Protein AF-A0A2T2ZRN8-F1 (afdb_monomer)

Solvent-accessible surface area (backbone atoms only — not comparable to full-atom values): 15402 Å² total; per-residue (Å²): 136,88,84,80,79,81,78,76,81,75,76,80,75,78,83,84,69,72,38,72,50,75,48,77,34,52,55,37,88,43,79,85,29,49,22,62,70,52,46,44,46,41,58,64,72,35,32,62,64,40,46,37,73,46,40,90,43,38,76,43,65,44,78,52,44,76,50,80,33,73,84,48,80,61,49,72,49,69,71,91,60,93,86,71,76,81,42,60,35,32,26,59,42,34,40,32,37,35,37,43,30,32,58,50,71,83,92,48,60,35,34,24,33,38,25,44,34,41,31,35,32,49,53,60,88,72,68,77,94,71,89,82,85,86,79,93,75,96,69,100,64,85,63,73,64,66,49,45,33,38,40,42,33,34,41,50,40,88,70,60,69,60,80,94,67,56,80,48,69,70,54,44,51,26,50,71,72,66,42,70,65,73,45,84,79,54,41,67,22,40,44,38,36,41,34,42,42,33,39,43,36,56,70,52,90,81,84,57,82,51,78,39,34,33,40,40,37,40,36,38,33,67,49,68,48,85,91,62,58,65,74,61,50,67,63,45,51,50,62,50,64,71,40,47,65,59,35,46,26,52,41,57,40,49,51,57,55,52,56,56,57,72,74,73,118

Radius of gyration: 22.73 Å; Cα contacts (8 Å, |Δi|>4): 462; chains: 1; bounding box: 60×40×78 Å

Structure (mmCIF, N/CA/C/O backbone):
data_AF-A0A2T2ZRN8-F1
#
_entry.id   AF-A0A2T2ZRN8-F1
#
loop_
_atom_site.group_PDB
_atom_site.id
_atom_site.type_symbol
_atom_site.label_atom_id
_atom_site.label_alt_id
_atom_site.label_comp_id
_atom_site.label_asym_id
_atom_site.label_entity_id
_atom_site.label_seq_id
_atom_site.pdbx_PDB_ins_code
_atom_site.Cartn_x
_atom_site.Cartn_y
_atom_site.Cartn_z
_atom_site.occupancy
_atom_site.B_iso_or_equiv
_atom_site.auth_seq_id
_atom_site.auth_comp_id
_atom_site.auth_asym_id
_atom_site.auth_atom_id
_atom_site.pdbx_PDB_model_num
ATOM 1 N N . SER A 1 1 ? 30.882 16.111 48.358 1.00 37.69 1 SER A N 1
ATOM 2 C CA . SER A 1 1 ? 30.707 16.087 46.895 1.00 37.69 1 SER A CA 1
ATOM 3 C C . SER A 1 1 ? 29.723 14.989 46.569 1.00 37.69 1 SER A C 1
ATOM 5 O O . SER A 1 1 ? 30.067 13.821 46.677 1.00 37.69 1 SER A O 1
ATOM 7 N N . SER A 1 2 ? 28.470 15.360 46.338 1.00 32.12 2 SER A N 1
ATOM 8 C CA . SER A 1 2 ? 27.345 14.437 46.185 1.00 32.12 2 SER A CA 1
ATOM 9 C C . SER A 1 2 ? 27.243 14.033 44.716 1.00 32.12 2 SER A C 1
ATOM 11 O O . SER A 1 2 ? 26.964 14.877 43.871 1.00 32.12 2 SER A O 1
ATOM 13 N N . SER A 1 3 ? 27.511 12.771 44.396 1.00 32.41 3 SER A N 1
ATOM 14 C CA . SER A 1 3 ? 27.318 12.212 43.057 1.00 32.41 3 SER A CA 1
ATOM 15 C C . SER A 1 3 ? 25.885 11.699 42.933 1.00 32.41 3 SER A C 1
ATOM 17 O O . SER A 1 3 ? 25.547 10.638 43.454 1.00 32.41 3 SER A O 1
ATOM 19 N N . SER A 1 4 ? 25.032 12.471 42.267 1.00 32.19 4 SER A N 1
ATOM 20 C CA . SER A 1 4 ? 23.693 12.059 41.853 1.00 32.19 4 SER A CA 1
ATOM 21 C C . SER A 1 4 ? 23.790 11.258 40.556 1.00 32.19 4 SER A C 1
ATOM 23 O O . SER A 1 4 ? 24.006 11.821 39.485 1.00 32.19 4 SER A O 1
ATOM 25 N N . SER A 1 5 ? 23.639 9.940 40.648 1.00 33.81 5 SER A N 1
ATOM 26 C CA . SER A 1 5 ? 23.394 9.070 39.500 1.00 33.81 5 SER A CA 1
ATOM 27 C C . SER A 1 5 ? 21.938 9.232 39.058 1.00 33.81 5 SER A C 1
ATOM 29 O O . SER A 1 5 ? 21.026 8.752 39.730 1.00 33.81 5 SER A O 1
ATOM 31 N N . SER A 1 6 ? 21.711 9.928 37.946 1.00 33.31 6 SER A N 1
ATOM 32 C CA . SER A 1 6 ? 20.415 9.972 37.271 1.00 33.31 6 SER A CA 1
ATOM 33 C C . SER A 1 6 ? 20.169 8.627 36.588 1.00 33.31 6 SER A C 1
ATOM 35 O O . SER A 1 6 ? 20.710 8.358 35.517 1.00 33.31 6 SER A O 1
ATOM 37 N N . SER A 1 7 ? 19.370 7.764 37.212 1.00 33.34 7 SER A N 1
ATOM 38 C CA . SER A 1 7 ? 18.828 6.571 36.567 1.00 33.34 7 SER A CA 1
ATOM 39 C C . SER A 1 7 ? 17.779 7.002 35.542 1.00 33.34 7 SER A C 1
ATOM 41 O O . SER A 1 7 ? 16.617 7.230 35.888 1.00 33.34 7 SER A O 1
ATOM 43 N N . SER A 1 8 ? 18.179 7.129 34.277 1.00 36.28 8 SER A N 1
ATOM 44 C CA . SER A 1 8 ? 17.226 7.103 33.175 1.00 36.28 8 SER A CA 1
ATOM 45 C C . SER A 1 8 ? 16.589 5.715 33.164 1.00 36.28 8 SER A C 1
ATOM 47 O O . SER A 1 8 ? 17.221 4.704 32.865 1.00 36.28 8 SER A O 1
ATOM 49 N N . SER A 1 9 ? 15.327 5.657 33.577 1.00 37.44 9 SER A N 1
ATOM 50 C CA . SER A 1 9 ? 14.504 4.461 33.438 1.00 37.44 9 SER A CA 1
ATOM 51 C C . SER A 1 9 ? 14.250 4.262 31.947 1.00 37.44 9 SER A C 1
ATOM 53 O O . SER A 1 9 ? 13.323 4.838 31.383 1.00 37.44 9 SER A O 1
ATOM 55 N N . GLY A 1 10 ? 15.135 3.517 31.286 1.00 38.53 10 GLY A N 1
ATOM 56 C CA . GLY A 1 10 ? 14.926 3.052 29.924 1.00 38.53 10 GLY A CA 1
ATOM 57 C C . GLY A 1 10 ? 13.752 2.084 29.922 1.00 38.53 10 GLY A C 1
ATOM 58 O O . GLY A 1 10 ? 13.908 0.918 30.277 1.00 38.53 10 GLY A O 1
ATOM 59 N N . ASN A 1 11 ? 12.567 2.575 29.565 1.00 45.16 11 ASN A N 1
ATOM 60 C CA . ASN A 1 11 ? 11.435 1.720 29.236 1.00 45.16 11 ASN A CA 1
ATOM 61 C C . ASN A 1 11 ? 11.875 0.795 28.093 1.00 45.16 11 ASN A C 1
ATOM 63 O O . ASN A 1 11 ? 12.181 1.264 26.998 1.00 45.16 11 ASN A O 1
ATOM 67 N N . GLY A 1 12 ? 11.949 -0.510 28.355 1.00 42.66 12 GLY A N 1
ATOM 68 C CA . GLY A 1 12 ? 12.265 -1.512 27.343 1.00 42.66 12 GLY A CA 1
ATOM 69 C C . GLY A 1 12 ? 11.147 -1.579 26.308 1.00 42.66 12 GLY A C 1
ATOM 70 O O . GLY A 1 12 ? 10.152 -2.271 26.523 1.00 42.66 12 GLY A O 1
ATOM 71 N N . ALA A 1 13 ? 11.292 -0.847 25.203 1.00 57.66 13 ALA A N 1
ATOM 72 C CA . ALA A 1 13 ? 10.428 -1.002 24.042 1.00 57.66 13 ALA A CA 1
ATOM 73 C C . ALA A 1 13 ? 10.532 -2.454 23.552 1.00 57.66 13 ALA A C 1
ATOM 75 O O . ALA A 1 13 ? 11.632 -2.980 23.362 1.00 57.66 13 ALA A O 1
ATOM 76 N N . LYS A 1 14 ? 9.390 -3.132 23.410 1.00 62.75 14 LYS A N 1
ATOM 77 C CA . LYS A 1 14 ? 9.364 -4.482 22.842 1.00 62.75 14 LYS A CA 1
ATOM 78 C C . LYS A 1 14 ? 9.744 -4.387 21.359 1.00 62.75 14 LYS A C 1
ATOM 80 O O . LYS A 1 14 ? 9.300 -3.448 20.707 1.00 62.75 14 LYS A O 1
ATOM 85 N N . PRO A 1 15 ? 10.549 -5.320 20.829 1.00 70.50 15 PRO A N 1
ATOM 86 C CA . PRO A 1 15 ? 10.900 -5.310 19.417 1.00 70.50 15 PRO A CA 1
ATOM 87 C C . PRO A 1 15 ? 9.663 -5.592 18.556 1.00 70.50 15 PRO A C 1
ATOM 89 O O . PRO A 1 15 ? 8.918 -6.537 18.827 1.00 70.50 15 PRO A O 1
ATOM 92 N N . ASP A 1 16 ? 9.477 -4.796 17.505 1.00 75.56 16 ASP A N 1
ATOM 93 C CA . ASP A 1 16 ? 8.445 -5.028 16.497 1.00 75.56 16 ASP A CA 1
ATOM 94 C C . ASP A 1 16 ? 8.781 -6.256 15.646 1.00 75.56 16 ASP A C 1
ATOM 96 O O . ASP A 1 16 ? 9.942 -6.525 15.327 1.00 75.56 16 ASP A O 1
ATOM 100 N N . THR A 1 17 ? 7.754 -7.011 15.253 1.00 82.12 17 THR A N 1
ATOM 101 C CA . THR A 1 17 ? 7.909 -8.140 14.327 1.00 82.12 17 THR A CA 1
ATOM 102 C C . THR A 1 17 ? 7.474 -7.725 12.932 1.00 82.12 17 THR A C 1
ATOM 104 O O . THR A 1 17 ? 6.297 -7.462 12.699 1.00 82.12 17 THR A O 1
ATOM 107 N N . TRP A 1 18 ? 8.420 -7.734 11.997 1.00 84.94 18 TRP A N 1
ATOM 108 C CA . TRP A 1 18 ? 8.170 -7.439 10.592 1.00 84.94 18 TRP A CA 1
ATOM 109 C C . TRP A 1 18 ? 7.870 -8.717 9.816 1.00 84.94 18 TRP A C 1
ATOM 111 O O . TRP A 1 18 ? 8.612 -9.700 9.894 1.00 84.94 18 TRP A O 1
ATOM 121 N N . ALA A 1 19 ? 6.791 -8.694 9.045 1.00 84.31 19 ALA A N 1
ATOM 122 C CA . ALA A 1 19 ? 6.503 -9.706 8.047 1.00 84.31 19 ALA A CA 1
ATOM 123 C C . ALA A 1 19 ? 6.943 -9.175 6.681 1.00 84.31 19 ALA A C 1
ATOM 125 O O . ALA A 1 19 ? 6.479 -8.127 6.235 1.00 84.31 19 ALA A O 1
ATOM 126 N N . CYS A 1 20 ? 7.843 -9.904 6.028 1.00 86.44 20 CYS A N 1
ATOM 127 C CA . CYS A 1 20 ? 8.413 -9.508 4.747 1.00 86.44 20 CYS A CA 1
ATOM 128 C C . CYS A 1 20 ? 7.996 -10.483 3.649 1.00 86.44 20 CYS A C 1
ATOM 130 O O . CYS A 1 20 ? 7.939 -11.697 3.866 1.00 86.44 20 CYS A O 1
ATOM 132 N N . ARG A 1 21 ? 7.766 -9.958 2.447 1.00 87.69 21 ARG A N 1
ATOM 133 C CA . ARG A 1 21 ? 7.529 -10.748 1.242 1.00 87.69 21 ARG A CA 1
ATOM 134 C C . ARG A 1 21 ? 8.322 -10.182 0.083 1.00 87.69 21 ARG A C 1
ATOM 136 O O . ARG A 1 21 ? 8.403 -8.977 -0.102 1.00 87.69 21 ARG A O 1
ATOM 143 N N . HIS A 1 22 ? 8.847 -11.085 -0.727 1.00 92.31 22 HIS A N 1
ATOM 144 C CA . HIS A 1 22 ? 9.471 -10.769 -1.996 1.00 92.31 22 HIS A CA 1
ATOM 145 C C . HIS A 1 22 ? 8.802 -11.593 -3.101 1.00 92.31 22 HIS A C 1
ATOM 147 O O . HIS A 1 22 ? 8.431 -12.751 -2.881 1.00 92.31 22 HIS A O 1
ATOM 153 N N . SER A 1 23 ? 8.608 -10.993 -4.270 1.00 93.62 23 SER A N 1
ATOM 154 C CA . SER A 1 23 ? 8.040 -11.652 -5.446 1.00 93.62 23 SER A CA 1
ATOM 155 C C . SER A 1 23 ? 8.633 -11.079 -6.727 1.00 93.62 23 SER A C 1
ATOM 157 O O . SER A 1 23 ? 9.026 -9.916 -6.751 1.00 93.62 23 SER A O 1
ATOM 159 N N . VAL A 1 24 ? 8.679 -11.897 -7.777 1.00 94.56 24 VAL A N 1
ATOM 160 C CA . VAL A 1 24 ? 9.237 -11.523 -9.079 1.00 94.56 24 VAL A CA 1
ATOM 161 C C . VAL A 1 24 ? 8.221 -11.835 -10.170 1.00 94.56 24 VAL A C 1
ATOM 163 O O . VAL A 1 24 ? 7.616 -12.910 -10.172 1.00 94.56 24 VAL A O 1
ATOM 166 N N . HIS A 1 25 ? 8.048 -10.897 -11.094 1.00 94.50 25 HIS A N 1
ATOM 167 C CA . HIS A 1 25 ? 7.010 -10.907 -12.122 1.00 94.50 25 HIS A CA 1
ATOM 168 C C . HIS A 1 25 ? 7.612 -10.581 -13.486 1.00 94.50 25 HIS A C 1
ATOM 170 O O . HIS A 1 25 ? 8.514 -9.760 -13.568 1.00 94.50 25 HIS A O 1
ATOM 176 N N . ALA A 1 26 ? 7.109 -11.181 -14.563 1.00 94.62 26 ALA A N 1
ATOM 177 C CA . ALA A 1 26 ? 7.466 -10.725 -15.906 1.00 94.62 26 ALA A CA 1
ATOM 178 C C . ALA A 1 26 ? 6.805 -9.363 -16.177 1.00 94.62 26 ALA A C 1
ATOM 180 O O . ALA A 1 26 ? 5.621 -9.200 -15.900 1.00 94.62 26 ALA A O 1
ATOM 181 N N . ASP A 1 27 ? 7.522 -8.401 -16.755 1.00 94.69 27 ASP A N 1
ATOM 182 C CA . ASP A 1 27 ? 6.954 -7.106 -17.162 1.00 94.69 27 ASP A CA 1
ATOM 183 C C . ASP A 1 27 ? 6.037 -7.291 -18.385 1.00 94.69 27 ASP A C 1
ATOM 185 O O . ASP A 1 27 ? 6.440 -7.096 -19.536 1.00 94.69 27 ASP A O 1
ATOM 189 N N . ALA A 1 28 ? 4.807 -7.754 -18.149 1.00 94.81 28 ALA A N 1
ATOM 190 C CA . ALA A 1 28 ? 3.863 -8.091 -19.206 1.00 94.81 28 ALA A CA 1
ATOM 191 C C . ALA A 1 28 ? 2.403 -7.918 -18.764 1.00 94.81 28 ALA A C 1
ATOM 193 O O . ALA A 1 28 ? 2.020 -8.378 -17.685 1.00 94.81 28 ALA A O 1
ATOM 194 N N . PRO A 1 29 ? 1.529 -7.355 -19.619 1.00 95.69 29 PRO A N 1
ATOM 195 C CA . PRO A 1 29 ? 0.144 -7.153 -19.252 1.00 95.69 29 PRO A CA 1
ATOM 196 C C . PRO A 1 29 ? -0.722 -8.413 -19.495 1.00 95.69 29 PRO A C 1
ATOM 198 O O . PRO A 1 29 ? -1.561 -8.447 -20.399 1.00 95.69 29 PRO A O 1
ATOM 201 N N . ARG A 1 30 ? -0.512 -9.487 -18.719 1.00 94.50 30 ARG A N 1
ATOM 202 C CA . ARG A 1 30 ? -1.257 -10.761 -18.849 1.00 94.50 30 ARG A CA 1
ATOM 203 C C . ARG A 1 30 ? -1.616 -11.377 -17.496 1.00 94.50 30 ARG A C 1
ATOM 205 O O . ARG A 1 30 ? -0.979 -11.097 -16.492 1.00 94.50 30 ARG A O 1
ATOM 212 N N . ARG A 1 31 ? -2.602 -12.282 -17.471 1.00 95.62 31 ARG A N 1
ATOM 213 C CA . ARG A 1 31 ? -3.043 -12.978 -16.247 1.00 95.62 31 ARG A CA 1
ATOM 214 C C . ARG A 1 31 ? -1.870 -13.644 -15.512 1.00 95.62 31 ARG A C 1
ATOM 216 O O . ARG A 1 31 ? -1.026 -14.293 -16.133 1.00 95.62 31 ARG A O 1
ATOM 223 N N . GLY A 1 32 ? -1.862 -13.496 -14.187 1.00 94.62 32 GLY A N 1
ATOM 224 C CA . GLY A 1 32 ? -0.804 -14.001 -13.308 1.00 94.62 32 GLY A CA 1
ATOM 225 C C . GLY A 1 32 ? 0.426 -13.096 -13.226 1.00 94.62 32 GLY A C 1
ATOM 226 O O . GLY A 1 32 ? 1.394 -13.477 -12.580 1.00 94.62 32 GLY A O 1
ATOM 227 N N . THR A 1 33 ? 0.404 -11.929 -13.874 1.00 95.69 33 THR A N 1
ATOM 228 C CA . THR A 1 33 ? 1.451 -10.911 -13.780 1.00 95.69 33 THR A CA 1
ATOM 229 C C . THR A 1 33 ? 0.907 -9.523 -14.171 1.00 95.69 33 THR A C 1
ATOM 231 O O . THR A 1 33 ? -0.291 -9.363 -14.437 1.00 95.69 33 THR A O 1
ATOM 234 N N . ALA A 1 34 ? 1.749 -8.498 -14.136 1.00 96.94 34 ALA A N 1
ATOM 235 C CA . ALA A 1 34 ? 1.391 -7.133 -14.487 1.00 96.94 34 ALA A CA 1
ATOM 236 C C . ALA A 1 34 ? 2.599 -6.420 -15.098 1.00 96.94 34 ALA A C 1
ATOM 238 O O . ALA A 1 34 ? 3.746 -6.690 -14.749 1.00 96.94 34 ALA A O 1
ATOM 239 N N . SER A 1 35 ? 2.321 -5.522 -16.033 1.00 96.88 35 SER A N 1
ATOM 240 C CA . SER A 1 35 ? 3.315 -4.635 -16.624 1.00 96.88 35 SER A CA 1
ATOM 241 C C . SER A 1 35 ? 3.775 -3.567 -15.635 1.00 96.88 35 SER A C 1
ATOM 243 O O . SER A 1 35 ? 3.071 -3.235 -14.681 1.00 96.88 35 SER A O 1
ATOM 245 N N . TRP A 1 36 ? 4.928 -2.966 -15.907 1.00 96.00 36 TRP A N 1
ATOM 246 C CA . TRP A 1 36 ? 5.467 -1.862 -15.118 1.00 96.00 36 TRP A CA 1
ATOM 247 C C . TRP A 1 36 ? 4.487 -0.700 -14.983 1.00 96.00 36 TRP A C 1
ATOM 249 O O . TRP A 1 36 ? 4.279 -0.209 -13.883 1.00 96.00 36 TRP A O 1
ATOM 259 N N . ALA A 1 37 ? 3.822 -0.323 -16.078 1.00 96.62 37 ALA A N 1
ATOM 260 C CA . ALA A 1 37 ? 2.830 0.749 -16.067 1.00 96.62 37 ALA A CA 1
ATOM 261 C C . ALA A 1 37 ? 1.644 0.442 -15.136 1.00 96.62 37 ALA A C 1
ATOM 263 O O . ALA A 1 37 ? 1.080 1.351 -14.539 1.00 96.62 37 ALA A O 1
ATOM 264 N N . GLU A 1 38 ? 1.270 -0.831 -14.978 1.00 97.88 38 GLU A N 1
ATOM 265 C CA . GLU A 1 38 ? 0.213 -1.235 -14.044 1.00 97.88 38 GLU A CA 1
ATOM 266 C C . GLU A 1 38 ? 0.700 -1.226 -12.593 1.00 97.88 38 GLU A C 1
ATOM 268 O O . GLU A 1 38 ? -0.069 -0.872 -11.706 1.00 97.88 38 GLU A O 1
ATOM 273 N N . PHE A 1 39 ? 1.965 -1.573 -12.342 1.00 97.38 39 PHE A N 1
ATOM 274 C CA . PHE A 1 39 ? 2.574 -1.399 -11.022 1.00 97.38 39 PHE A CA 1
ATOM 275 C C . PHE A 1 39 ? 2.676 0.081 -10.644 1.00 97.38 39 PHE A C 1
ATOM 277 O O . PHE A 1 39 ? 2.298 0.455 -9.539 1.00 97.38 39 PHE A O 1
ATOM 284 N N . GLU A 1 40 ? 3.132 0.938 -11.556 1.00 96.56 40 GLU A N 1
ATOM 285 C CA . GLU A 1 40 ? 3.145 2.383 -11.336 1.00 96.56 40 GLU A CA 1
ATOM 286 C C . GLU A 1 40 ? 1.733 2.907 -11.073 1.00 96.56 40 GLU A C 1
ATOM 288 O O . GLU A 1 40 ? 1.487 3.539 -10.053 1.00 96.56 40 GLU A O 1
ATOM 293 N N . HIS A 1 41 ? 0.772 2.588 -11.933 1.00 97.00 41 HIS A N 1
ATOM 294 C CA . HIS A 1 41 ? -0.567 3.130 -11.773 1.00 97.00 41 HIS A CA 1
ATOM 295 C C . HIS A 1 41 ? -1.236 2.664 -10.474 1.00 97.00 41 HIS A C 1
ATOM 297 O O . HIS A 1 41 ? -1.691 3.488 -9.689 1.00 97.00 41 HIS A O 1
ATOM 303 N N . TRP A 1 42 ? -1.264 1.357 -10.211 1.00 97.00 42 TRP A N 1
ATOM 304 C CA . TRP A 1 42 ? -2.069 0.810 -9.118 1.00 97.00 42 TRP A CA 1
ATOM 305 C C . TRP A 1 42 ? -1.329 0.706 -7.785 1.00 97.00 42 TRP A C 1
ATOM 307 O O . TRP A 1 42 ? -1.952 0.824 -6.736 1.00 97.00 42 TRP A O 1
ATOM 317 N N . VAL A 1 43 ? -0.011 0.489 -7.798 1.00 95.81 43 VAL A N 1
ATOM 318 C CA . VAL A 1 43 ? 0.775 0.371 -6.557 1.00 95.81 43 VAL A CA 1
ATOM 319 C C . VAL A 1 43 ? 1.405 1.706 -6.175 1.00 95.81 43 VAL A C 1
ATOM 321 O O . VAL A 1 43 ? 1.405 2.033 -4.994 1.00 95.81 43 VAL A O 1
ATOM 324 N N . ARG A 1 44 ? 1.919 2.497 -7.129 1.00 95.50 44 ARG A N 1
ATOM 325 C CA . ARG A 1 44 ? 2.537 3.803 -6.826 1.00 95.50 44 ARG A CA 1
ATOM 326 C C . ARG A 1 44 ? 1.506 4.927 -6.748 1.00 95.50 44 ARG A C 1
ATOM 328 O O . ARG A 1 44 ? 1.518 5.676 -5.776 1.00 95.50 44 ARG A O 1
ATOM 335 N N . ASP A 1 45 ? 0.663 5.076 -7.767 1.00 93.69 45 ASP A N 1
ATOM 336 C CA . ASP A 1 45 ? -0.143 6.290 -7.947 1.00 93.69 45 ASP A CA 1
ATOM 337 C C . ASP A 1 45 ? -1.514 6.205 -7.257 1.00 93.69 45 ASP A C 1
ATOM 339 O O . ASP A 1 45 ? -1.909 7.157 -6.588 1.00 93.69 45 ASP A O 1
ATOM 343 N N . GLU A 1 46 ? -2.191 5.059 -7.361 1.00 94.69 46 GLU A N 1
ATOM 344 C CA . GLU A 1 46 ? -3.541 4.790 -6.833 1.00 94.69 46 GLU A CA 1
ATOM 345 C C . GLU A 1 46 ? -3.523 3.765 -5.682 1.00 94.69 46 GLU A C 1
ATOM 347 O O . GLU A 1 46 ? -4.442 2.957 -5.538 1.00 94.69 46 GLU A O 1
ATOM 352 N N . HIS A 1 47 ? -2.457 3.763 -4.874 1.00 93.88 47 HIS A N 1
ATOM 353 C CA . HIS A 1 47 ? -2.172 2.730 -3.867 1.00 93.88 47 HIS A CA 1
ATOM 354 C C . HIS A 1 47 ? -3.369 2.414 -2.949 1.00 93.88 47 HIS A C 1
ATOM 356 O O . HIS A 1 47 ? -3.882 1.298 -2.951 1.00 93.88 47 HIS A O 1
ATOM 362 N N . ALA A 1 48 ? -3.869 3.415 -2.215 1.00 92.25 48 ALA A N 1
ATOM 363 C CA . ALA A 1 48 ? -4.948 3.235 -1.241 1.00 92.25 48 ALA A CA 1
ATOM 364 C C . ALA A 1 48 ? -6.280 2.824 -1.896 1.00 92.25 48 ALA A C 1
ATOM 366 O O . ALA A 1 48 ? -6.997 1.966 -1.380 1.00 92.25 48 ALA A O 1
ATOM 367 N N . ALA A 1 49 ? -6.595 3.406 -3.058 1.00 94.81 49 ALA A N 1
ATOM 368 C CA . ALA A 1 49 ? -7.802 3.080 -3.812 1.00 94.81 49 ALA A CA 1
ATOM 369 C C . ALA A 1 49 ? -7.760 1.646 -4.361 1.00 94.81 49 ALA A C 1
ATOM 371 O O . ALA A 1 49 ? -8.752 0.917 -4.293 1.00 94.81 49 ALA A O 1
ATOM 372 N N . SER A 1 50 ? -6.598 1.219 -4.858 1.00 92.75 50 SER A N 1
ATOM 373 C CA . SER A 1 50 ? -6.384 -0.145 -5.342 1.00 92.75 50 SER A CA 1
ATOM 374 C C . SER A 1 50 ? -6.487 -1.148 -4.198 1.00 92.75 50 SER A C 1
ATOM 376 O O . SER A 1 50 ? -7.190 -2.149 -4.334 1.00 92.75 50 SER A O 1
ATOM 378 N N . GLU A 1 51 ? -5.862 -0.868 -3.050 1.00 91.31 51 GLU A N 1
ATOM 379 C CA . GLU A 1 51 ? -5.953 -1.731 -1.870 1.00 91.31 51 GLU A CA 1
ATOM 380 C C . GLU A 1 51 ? -7.393 -1.909 -1.380 1.00 91.31 51 GLU A C 1
ATOM 382 O O . GLU A 1 51 ? -7.778 -3.039 -1.073 1.00 91.31 51 GLU A O 1
ATOM 387 N N . GLU A 1 52 ? -8.209 -0.848 -1.364 1.00 92.94 52 GLU A N 1
ATOM 388 C CA . GLU A 1 52 ? -9.647 -0.978 -1.092 1.00 92.94 52 GLU A CA 1
ATOM 389 C C . GLU A 1 52 ? -10.336 -1.910 -2.095 1.00 92.94 52 GLU A C 1
ATOM 391 O O . GLU A 1 52 ? -11.157 -2.742 -1.706 1.00 92.94 52 GLU A O 1
ATOM 396 N N . ALA A 1 53 ? -9.992 -1.799 -3.378 1.00 93.19 53 ALA A N 1
ATOM 397 C CA . ALA A 1 53 ? -10.641 -2.563 -4.434 1.00 93.19 53 ALA A CA 1
ATOM 398 C C . ALA A 1 53 ? -10.303 -4.064 -4.399 1.00 93.19 53 ALA A C 1
ATOM 400 O O . ALA A 1 53 ? -11.191 -4.891 -4.635 1.00 93.19 53 ALA A O 1
ATOM 401 N N . PHE A 1 54 ? -9.045 -4.438 -4.129 1.00 90.12 54 PHE A N 1
ATOM 402 C CA . PHE A 1 54 ? -8.610 -5.839 -4.220 1.00 90.12 54 PHE A CA 1
ATOM 403 C C . PHE A 1 54 ? -8.473 -6.564 -2.877 1.00 90.12 54 PHE A C 1
ATOM 405 O O . PHE A 1 54 ? -8.419 -7.799 -2.885 1.00 90.12 54 PHE A O 1
ATOM 412 N N . THR A 1 55 ? -8.417 -5.861 -1.739 1.00 86.62 55 THR A N 1
ATOM 413 C CA . THR A 1 55 ? -8.146 -6.480 -0.429 1.00 86.62 55 THR A CA 1
ATOM 414 C C . THR A 1 55 ? -9.437 -6.782 0.331 1.00 86.62 55 THR A C 1
ATOM 416 O O . THR A 1 55 ? -10.115 -5.869 0.812 1.00 86.62 55 THR A O 1
ATOM 419 N N . PRO A 1 56 ? -9.793 -8.066 0.540 1.00 86.50 56 PRO A N 1
ATOM 420 C CA . PRO A 1 56 ? -10.979 -8.413 1.305 1.00 86.50 56 PRO A CA 1
ATOM 421 C C . PRO A 1 56 ? -10.918 -7.858 2.729 1.00 86.50 56 PRO A C 1
ATOM 423 O O . PRO A 1 56 ? -10.027 -8.191 3.510 1.00 86.50 56 PRO A O 1
ATOM 426 N N . GLY A 1 57 ? -11.923 -7.066 3.093 1.00 85.50 57 GLY A N 1
ATOM 427 C CA . GLY A 1 57 ? -12.049 -6.497 4.432 1.00 85.50 57 GLY A CA 1
ATOM 428 C C . GLY A 1 57 ? -11.570 -5.056 4.544 1.00 85.50 57 GLY A C 1
ATOM 429 O O . GLY A 1 57 ? -11.911 -4.431 5.546 1.00 85.50 57 GLY A O 1
ATOM 430 N N . VAL A 1 58 ? -10.893 -4.499 3.538 1.00 89.81 58 VAL A N 1
ATOM 431 C CA . VAL A 1 58 ? -10.806 -3.041 3.387 1.00 89.81 58 VAL A CA 1
ATOM 432 C C . VAL A 1 58 ? -12.163 -2.561 2.878 1.00 89.81 58 VAL A C 1
ATOM 434 O O . VAL A 1 58 ? -12.718 -3.118 1.936 1.00 89.81 58 VAL A O 1
ATOM 437 N N . VAL A 1 59 ? -12.767 -1.610 3.584 1.00 92.25 59 VAL A N 1
ATOM 438 C CA . VAL A 1 59 ? -14.145 -1.146 3.330 1.00 92.25 59 VAL A CA 1
ATOM 439 C C . VAL A 1 59 ? -14.231 0.367 3.151 1.00 92.25 59 VAL A C 1
ATOM 441 O O . VAL A 1 59 ? -15.320 0.937 3.212 1.00 92.25 59 VAL A O 1
ATOM 444 N N . GLY A 1 60 ? -13.083 1.018 3.015 1.00 93.12 60 GLY A N 1
ATOM 445 C CA . GLY A 1 60 ? -12.992 2.442 2.757 1.00 93.12 60 GLY A CA 1
ATOM 446 C C . GLY A 1 60 ? -11.563 2.938 2.902 1.00 93.12 60 GLY A C 1
ATOM 447 O O . GLY A 1 60 ? -10.870 2.550 3.844 1.00 93.12 60 GLY A O 1
ATOM 448 N N . HIS A 1 61 ? -11.168 3.840 2.019 1.00 94.69 61 HIS A N 1
ATOM 449 C CA . HIS A 1 61 ? -9.992 4.679 2.165 1.00 94.69 61 HIS A CA 1
ATOM 450 C C . HIS A 1 61 ? -10.380 6.161 2.168 1.00 94.69 61 HIS A C 1
ATOM 452 O O . HIS A 1 61 ? -11.459 6.556 1.709 1.00 94.69 61 HIS A O 1
ATOM 458 N N . ARG A 1 62 ? -9.496 7.006 2.696 1.00 93.62 62 ARG A N 1
ATOM 459 C CA . ARG A 1 62 ? -9.608 8.458 2.549 1.00 93.62 62 ARG A CA 1
ATOM 460 C C . ARG A 1 62 ? -8.239 9.107 2.507 1.00 93.62 62 ARG A C 1
ATOM 462 O O . ARG A 1 62 ? -7.447 8.924 3.423 1.00 93.62 62 ARG A O 1
ATOM 469 N N . VAL A 1 63 ? -8.000 9.923 1.486 1.00 93.12 63 VAL A N 1
ATOM 470 C CA . VAL A 1 63 ? -6.887 10.875 1.477 1.00 93.12 63 VAL A CA 1
ATOM 471 C C . VAL A 1 63 ? -7.375 12.155 2.148 1.00 93.12 63 VAL A C 1
ATOM 473 O O . VAL A 1 63 ? -8.304 12.802 1.668 1.00 93.12 63 VAL A O 1
ATOM 476 N N . LEU A 1 64 ? -6.799 12.485 3.299 1.00 91.00 64 LEU A N 1
ATOM 477 C CA . LEU A 1 64 ? -7.182 13.651 4.097 1.00 91.00 64 LEU A CA 1
ATOM 478 C C . LEU A 1 64 ? -6.389 14.897 3.714 1.00 91.00 64 LEU A C 1
ATOM 480 O O . LEU A 1 64 ? -6.925 16.005 3.737 1.00 91.00 64 LEU A O 1
ATOM 484 N N . VAL A 1 65 ? -5.109 14.710 3.395 1.00 89.81 65 VAL A N 1
ATOM 485 C CA . VAL A 1 65 ? -4.199 15.770 2.965 1.00 89.81 65 VAL A CA 1
ATOM 486 C C . VAL A 1 65 ? -3.262 15.209 1.916 1.00 89.81 65 VAL A C 1
ATOM 488 O O . VAL A 1 65 ? -2.762 14.095 2.060 1.00 89.81 65 VAL A O 1
ATOM 491 N N . GLU A 1 66 ? -2.983 16.015 0.905 1.00 90.38 66 GLU A N 1
ATOM 492 C CA . GLU A 1 66 ? -1.944 15.754 -0.074 1.00 90.38 66 GLU A CA 1
ATOM 493 C C . GLU A 1 66 ? -0.972 16.931 -0.098 1.00 90.38 66 GLU A C 1
ATOM 495 O O . GLU A 1 66 ? -1.357 18.084 -0.300 1.00 90.38 66 GLU A O 1
ATOM 500 N N . TRP A 1 67 ? 0.303 16.628 0.127 1.00 87.62 67 TRP A N 1
ATOM 501 C CA . TRP A 1 67 ? 1.408 17.539 -0.119 1.00 87.62 67 TRP A CA 1
ATOM 502 C C . TRP A 1 67 ? 2.133 17.052 -1.367 1.00 87.62 67 TRP A C 1
ATOM 504 O O . TRP A 1 67 ? 3.050 16.227 -1.291 1.00 87.62 67 TRP A O 1
ATOM 514 N N . ASP A 1 68 ? 1.726 17.570 -2.523 1.00 75.25 68 ASP A N 1
ATOM 515 C CA . ASP A 1 68 ? 2.474 17.339 -3.750 1.00 75.25 68 ASP A CA 1
ATOM 516 C C . ASP A 1 68 ? 3.718 18.237 -3.756 1.00 75.25 68 ASP A C 1
ATOM 518 O O . ASP A 1 68 ? 3.636 19.469 -3.721 1.00 75.25 68 ASP A O 1
ATOM 522 N N . ARG A 1 69 ? 4.898 17.615 -3.727 1.00 68.38 69 ARG A N 1
ATOM 523 C CA . ARG A 1 69 ? 6.187 18.308 -3.663 1.00 68.38 69 ARG A CA 1
ATOM 524 C C . ARG A 1 69 ? 6.987 18.073 -4.939 1.00 68.38 69 ARG A C 1
ATOM 526 O O . ARG A 1 69 ? 8.188 17.818 -4.867 1.00 68.38 69 ARG A O 1
ATOM 533 N N . GLN A 1 70 ? 6.350 18.241 -6.103 1.00 61.06 70 GLN A N 1
ATOM 534 C CA . GLN A 1 70 ? 7.027 18.200 -7.415 1.00 61.06 70 GLN A CA 1
ATOM 535 C C . GLN A 1 70 ? 8.229 19.153 -7.507 1.00 61.06 70 GLN A C 1
ATOM 537 O O . GLN A 1 70 ? 9.173 18.894 -8.247 1.00 61.06 70 GLN A O 1
ATOM 542 N N . GLU A 1 71 ? 8.224 20.235 -6.722 1.00 58.12 71 GLU A N 1
ATOM 543 C CA . GLU A 1 71 ? 9.321 21.206 -6.638 1.00 58.12 71 GLU A CA 1
ATOM 544 C C . GLU A 1 71 ? 10.586 20.659 -5.949 1.00 58.12 71 GLU A C 1
ATOM 546 O O . GLU A 1 71 ? 11.668 21.236 -6.089 1.00 58.12 71 GLU A O 1
ATOM 551 N N . VAL A 1 72 ? 10.497 19.547 -5.207 1.00 63.44 72 VAL A N 1
ATOM 552 C CA . VAL A 1 72 ? 11.678 18.875 -4.649 1.00 63.44 72 VAL A CA 1
ATOM 553 C C . VAL A 1 72 ? 12.374 18.124 -5.783 1.00 63.44 72 VAL A C 1
ATOM 555 O O . VAL A 1 72 ? 12.021 16.994 -6.115 1.00 63.44 72 VAL A O 1
ATOM 558 N N . ALA A 1 73 ? 13.385 18.770 -6.373 1.00 63.59 73 ALA A N 1
ATOM 559 C CA . ALA A 1 73 ? 14.091 18.276 -7.557 1.00 63.59 73 ALA A CA 1
ATOM 560 C C . ALA A 1 73 ? 14.620 16.840 -7.393 1.00 63.59 73 ALA A C 1
ATOM 562 O O . ALA A 1 73 ? 14.495 16.022 -8.302 1.00 63.59 73 ALA A O 1
ATOM 563 N N . SER A 1 74 ? 15.214 16.532 -6.236 1.00 71.81 74 SER A N 1
ATOM 564 C CA . SER A 1 74 ? 15.533 15.167 -5.811 1.00 71.81 74 SER A CA 1
ATOM 565 C C . SER A 1 74 ? 16.049 15.138 -4.370 1.00 71.81 74 SER A C 1
ATOM 567 O O . SER A 1 74 ? 16.604 16.128 -3.895 1.00 71.81 74 SER A O 1
ATOM 569 N N . VAL A 1 75 ? 15.924 13.991 -3.703 1.00 73.75 75 VAL A N 1
ATOM 570 C CA . VAL A 1 75 ? 16.580 13.681 -2.426 1.00 73.75 75 VAL A CA 1
ATOM 571 C C . VAL A 1 75 ? 17.607 12.582 -2.678 1.00 73.75 75 VAL A C 1
ATOM 573 O O . VAL A 1 75 ? 17.277 11.555 -3.266 1.00 73.75 75 VAL A O 1
ATOM 576 N N . VAL A 1 76 ? 18.853 12.791 -2.259 1.00 73.62 76 VAL A N 1
ATOM 577 C CA . VAL A 1 76 ? 19.892 11.753 -2.297 1.00 73.62 76 VAL A CA 1
ATOM 578 C C . VAL A 1 76 ? 19.927 11.085 -0.931 1.00 73.62 76 VAL A C 1
ATOM 580 O O . VAL A 1 76 ? 20.041 11.772 0.083 1.00 73.62 76 VAL A O 1
ATOM 583 N N . VAL A 1 77 ? 19.789 9.762 -0.906 1.00 67.69 77 VAL A N 1
ATOM 584 C CA . VAL A 1 77 ? 19.931 8.975 0.320 1.00 67.69 77 VAL A CA 1
ATOM 585 C C . VAL A 1 77 ? 21.221 8.179 0.211 1.00 67.69 77 VAL A C 1
ATOM 587 O O . VAL A 1 77 ? 21.297 7.207 -0.540 1.00 67.69 77 VAL A O 1
ATOM 590 N N . ASP A 1 78 ? 22.238 8.602 0.957 1.00 62.38 78 ASP A N 1
ATOM 591 C CA . ASP A 1 78 ? 23.484 7.853 1.076 1.00 62.38 78 ASP A CA 1
ATOM 592 C C . ASP A 1 78 ? 23.248 6.609 1.942 1.00 62.38 78 ASP A C 1
ATOM 594 O O . ASP A 1 78 ? 22.748 6.692 3.067 1.00 62.38 78 ASP A O 1
ATOM 598 N N . GLY A 1 79 ? 23.591 5.432 1.418 1.00 55.81 79 GLY A N 1
ATOM 599 C CA . GLY A 1 79 ? 23.556 4.199 2.197 1.00 55.81 79 GLY A CA 1
ATOM 600 C C . GLY A 1 79 ? 24.647 4.233 3.266 1.00 55.81 79 GLY A C 1
ATOM 601 O O . GLY A 1 79 ? 25.829 4.264 2.943 1.00 55.81 79 GLY A O 1
ATOM 602 N N . SER A 1 80 ? 24.285 4.183 4.548 1.00 47.12 80 SER A N 1
ATOM 603 C CA . SER A 1 80 ? 25.250 4.152 5.663 1.00 47.12 80 SER A CA 1
ATOM 604 C C . SER A 1 80 ? 25.967 2.799 5.846 1.00 47.12 80 SER A C 1
ATOM 606 O O . SER A 1 80 ? 26.663 2.593 6.840 1.00 47.12 80 SER A O 1
ATOM 608 N N . GLY A 1 81 ? 25.830 1.869 4.896 1.00 43.06 81 GLY A N 1
ATOM 609 C CA . GLY A 1 81 ? 26.523 0.582 4.882 1.00 43.06 81 GLY A CA 1
ATOM 610 C C . GLY A 1 81 ? 27.723 0.629 3.944 1.00 43.06 81 GLY A C 1
ATOM 611 O O . GLY A 1 81 ? 27.553 0.694 2.730 1.00 43.06 81 GLY A O 1
ATOM 612 N N . GLY A 1 82 ? 28.933 0.606 4.508 1.00 39.16 82 GLY A N 1
ATOM 613 C CA . GLY A 1 82 ? 30.180 0.682 3.751 1.00 39.16 82 GLY A CA 1
ATOM 614 C C . GLY A 1 82 ? 30.239 -0.325 2.599 1.00 39.16 82 GLY A C 1
ATOM 615 O O . GLY A 1 82 ? 30.220 -1.532 2.828 1.00 39.16 82 GLY A O 1
ATOM 616 N N . GLY A 1 83 ? 30.342 0.188 1.371 1.00 41.09 83 GLY A N 1
ATOM 617 C CA . GLY A 1 83 ? 30.758 -0.597 0.208 1.00 41.09 83 GLY A CA 1
ATOM 618 C C . GLY A 1 83 ? 30.039 -0.320 -1.113 1.00 41.09 83 GLY A C 1
ATOM 619 O O . GLY A 1 83 ? 30.584 -0.697 -2.144 1.00 41.09 83 GLY A O 1
ATOM 620 N N . ALA A 1 84 ? 28.873 0.332 -1.135 1.00 40.03 84 ALA A N 1
ATOM 621 C CA . ALA A 1 84 ? 28.151 0.593 -2.387 1.00 40.03 84 ALA A CA 1
ATOM 622 C C . ALA A 1 84 ? 28.283 2.056 -2.844 1.00 40.03 84 ALA A C 1
ATOM 624 O O . ALA A 1 84 ? 28.243 2.976 -2.031 1.00 40.03 84 ALA A O 1
ATOM 625 N N . ALA A 1 85 ? 28.474 2.229 -4.154 1.00 46.44 85 ALA A N 1
ATOM 626 C CA . ALA A 1 85 ? 28.598 3.490 -4.879 1.00 46.44 85 ALA A CA 1
ATOM 627 C C . ALA A 1 85 ? 27.447 4.481 -4.594 1.00 46.44 85 ALA A C 1
ATOM 629 O O . ALA A 1 85 ? 26.400 4.076 -4.105 1.00 46.44 85 ALA A O 1
ATOM 630 N N . ALA A 1 86 ? 27.697 5.765 -4.899 1.00 55.59 86 ALA A N 1
ATOM 631 C CA . ALA A 1 86 ? 26.826 6.947 -4.785 1.00 55.59 86 ALA A CA 1
ATOM 632 C C . ALA A 1 86 ? 25.353 6.687 -4.399 1.00 55.59 86 ALA A C 1
ATOM 634 O O . ALA A 1 86 ? 24.645 5.946 -5.080 1.00 55.59 86 ALA A O 1
ATOM 635 N N . GLY A 1 87 ? 24.882 7.357 -3.338 1.00 65.62 87 GLY A N 1
ATOM 636 C CA . GLY A 1 87 ? 23.523 7.216 -2.817 1.00 65.62 87 GLY A CA 1
ATOM 637 C C . GLY A 1 87 ? 22.435 7.257 -3.895 1.00 65.62 87 GLY A C 1
ATOM 638 O O . GLY A 1 87 ? 22.504 8.031 -4.854 1.00 65.62 87 GLY A O 1
ATOM 639 N N . THR A 1 88 ? 21.400 6.426 -3.738 1.00 75.56 88 THR A N 1
ATOM 640 C CA . THR A 1 88 ? 20.260 6.422 -4.660 1.00 75.56 88 THR A CA 1
ATOM 641 C C . THR A 1 88 ? 19.558 7.773 -4.594 1.00 75.56 88 THR A C 1
ATOM 643 O O . THR A 1 88 ? 19.166 8.249 -3.523 1.00 75.56 88 THR A O 1
ATOM 646 N N . ARG A 1 89 ? 19.379 8.392 -5.759 1.00 83.06 89 ARG A N 1
ATOM 647 C CA . ARG A 1 89 ? 18.631 9.637 -5.898 1.00 83.06 89 ARG A CA 1
ATOM 648 C C . ARG A 1 89 ? 17.155 9.320 -6.118 1.00 83.06 89 ARG A C 1
ATOM 650 O O . ARG A 1 89 ? 16.815 8.561 -7.017 1.00 83.06 89 ARG A O 1
ATOM 657 N N . TRP A 1 90 ? 16.284 9.942 -5.336 1.00 86.19 90 TRP A N 1
ATOM 658 C CA . TRP A 1 90 ? 14.831 9.801 -5.409 1.00 86.19 90 TRP A CA 1
ATOM 659 C C . TRP A 1 90 ? 14.190 11.116 -5.849 1.00 86.19 90 TRP A C 1
ATOM 661 O O . TRP A 1 90 ? 14.636 12.189 -5.444 1.00 86.19 90 TRP A O 1
ATOM 671 N N . ARG A 1 91 ? 13.142 11.051 -6.670 1.00 87.31 91 ARG A N 1
ATOM 672 C CA . ARG A 1 91 ? 12.376 12.210 -7.161 1.00 87.31 91 ARG A CA 1
ATOM 673 C C . ARG A 1 91 ? 10.872 11.962 -7.079 1.00 87.31 91 ARG A C 1
ATOM 675 O O . ARG A 1 91 ? 10.444 10.836 -6.827 1.00 87.31 91 ARG A O 1
ATOM 682 N N . GLY A 1 92 ? 10.090 13.008 -7.353 1.00 86.38 92 GLY A N 1
ATOM 683 C CA . GLY A 1 92 ? 8.627 12.921 -7.391 1.00 86.38 92 GLY A CA 1
ATOM 684 C C . GLY A 1 92 ? 8.049 12.578 -6.022 1.00 86.38 92 GLY A C 1
ATOM 685 O O . GLY A 1 92 ? 7.254 11.653 -5.910 1.00 86.38 92 GLY A O 1
ATOM 686 N N . LEU A 1 93 ? 8.530 13.266 -4.982 1.00 89.06 93 LEU A N 1
ATOM 687 C CA . LEU A 1 93 ? 8.111 13.024 -3.608 1.00 89.06 93 LEU A CA 1
ATOM 688 C C . LEU A 1 93 ? 6.652 13.461 -3.430 1.00 89.06 93 LEU A C 1
ATOM 690 O O . LEU A 1 93 ? 6.362 14.658 -3.423 1.00 89.06 93 LEU A O 1
ATOM 694 N N . ARG A 1 94 ? 5.757 12.491 -3.246 1.00 91.12 94 ARG A N 1
ATOM 695 C CA . ARG A 1 94 ? 4.363 12.720 -2.854 1.00 91.12 94 ARG A CA 1
ATOM 696 C C . ARG A 1 94 ? 4.190 12.286 -1.407 1.00 91.12 94 ARG A C 1
ATOM 698 O O . ARG A 1 94 ? 4.598 11.183 -1.043 1.00 91.12 94 ARG A O 1
ATOM 705 N N . ILE A 1 95 ? 3.617 13.158 -0.583 1.00 92.94 95 ILE A N 1
ATOM 706 C CA . ILE A 1 95 ? 3.312 12.857 0.817 1.00 92.94 95 ILE A CA 1
ATOM 707 C C . ILE A 1 95 ? 1.804 12.982 0.996 1.00 92.94 95 ILE A C 1
ATOM 709 O O . ILE A 1 95 ? 1.225 14.011 0.658 1.00 92.94 95 ILE A O 1
ATOM 713 N N . LEU A 1 96 ? 1.177 11.941 1.527 1.00 92.50 96 LEU A N 1
ATOM 714 C CA . LEU A 1 96 ? -0.264 11.854 1.728 1.00 92.50 96 LEU A CA 1
ATOM 715 C C . LEU A 1 96 ? -0.549 11.536 3.194 1.00 92.50 96 LEU A C 1
ATOM 717 O O . LEU A 1 96 ? 0.147 10.716 3.786 1.00 92.50 96 LEU A O 1
ATOM 721 N N . LEU A 1 97 ? -1.579 12.142 3.777 1.00 92.94 97 LEU A N 1
ATOM 722 C CA . LEU A 1 97 ? -2.201 11.625 4.996 1.00 92.94 97 LEU A CA 1
ATOM 723 C C . LEU A 1 97 ? -3.395 10.770 4.578 1.00 92.94 97 LEU A C 1
ATOM 725 O O . LEU A 1 97 ? -4.373 11.305 4.051 1.00 92.94 97 LEU A O 1
ATOM 729 N N . VAL A 1 98 ? -3.301 9.463 4.801 1.00 93.88 98 VAL A N 1
ATOM 730 C CA . VAL A 1 98 ? -4.279 8.476 4.334 1.00 93.88 98 VAL A CA 1
ATOM 731 C C . VAL A 1 98 ? -4.845 7.697 5.512 1.00 93.88 98 VAL A C 1
ATOM 733 O O . VAL A 1 98 ? -4.123 7.341 6.442 1.00 93.88 98 VAL A O 1
ATOM 736 N N . GLU A 1 99 ? -6.140 7.414 5.455 1.00 94.31 99 GLU A N 1
ATOM 737 C CA . GLU A 1 99 ? -6.821 6.500 6.364 1.00 94.31 99 GLU A CA 1
ATOM 738 C C . GLU A 1 99 ? -7.348 5.285 5.609 1.00 94.31 99 GLU A C 1
ATOM 740 O O . GLU A 1 99 ? -8.016 5.435 4.586 1.00 94.31 99 GLU A O 1
ATOM 745 N N . MET A 1 100 ? -7.104 4.095 6.156 1.00 93.38 100 MET A N 1
ATOM 746 C CA . MET A 1 100 ? -7.617 2.821 5.647 1.00 93.38 100 MET A CA 1
ATOM 747 C C . MET A 1 100 ? -8.533 2.179 6.688 1.00 93.38 100 MET A C 1
ATOM 749 O O . MET A 1 100 ? -8.124 1.934 7.827 1.00 93.38 100 MET A O 1
ATOM 753 N N . LYS A 1 101 ? -9.784 1.887 6.319 1.00 93.19 101 LYS A N 1
ATOM 754 C CA . LYS A 1 101 ? -10.794 1.279 7.194 1.00 93.19 101 LYS A CA 1
ATOM 755 C C . LYS A 1 101 ? -10.927 -0.209 6.914 1.00 93.19 101 LYS A C 1
ATOM 757 O O . LYS A 1 101 ? -11.333 -0.621 5.831 1.00 93.19 101 LYS A O 1
ATOM 762 N N . HIS A 1 102 ? -10.662 -1.020 7.931 1.00 90.94 102 HIS A N 1
ATOM 763 C CA . HIS A 1 102 ? -10.741 -2.472 7.872 1.00 90.94 102 HIS A CA 1
ATOM 764 C C . HIS A 1 102 ? -11.911 -2.987 8.707 1.00 90.94 102 HIS A C 1
ATOM 766 O O . HIS A 1 102 ? -12.004 -2.761 9.918 1.00 90.94 102 HIS A O 1
ATOM 772 N N . LYS A 1 103 ? -12.796 -3.754 8.081 1.00 90.62 103 LYS A N 1
ATOM 773 C CA . LYS A 1 103 ? -13.818 -4.532 8.776 1.00 90.62 103 LYS A CA 1
ATOM 774 C C . LYS A 1 103 ? -13.192 -5.812 9.321 1.00 90.62 103 LYS A C 1
ATOM 776 O O . LYS A 1 103 ? -12.648 -6.609 8.563 1.00 90.62 103 LYS A O 1
ATOM 781 N N . LEU A 1 104 ? -13.331 -6.045 10.626 1.00 85.75 104 LEU A N 1
ATOM 782 C CA . LEU A 1 104 ? -12.943 -7.310 11.250 1.00 85.75 104 LEU A CA 1
ATOM 783 C C . LEU A 1 104 ? -14.163 -8.197 11.546 1.00 85.75 104 LEU A C 1
ATOM 785 O O . LEU A 1 104 ? -15.289 -7.696 11.622 1.00 85.75 104 LEU A O 1
ATOM 789 N N . PRO A 1 105 ? -13.971 -9.524 11.676 1.00 85.44 105 PRO A N 1
ATOM 790 C CA . PRO A 1 105 ? -15.054 -10.430 12.033 1.00 85.44 105 PRO A CA 1
ATOM 791 C C . PRO A 1 105 ? -15.688 -10.061 13.387 1.00 85.44 105 PRO A C 1
ATOM 793 O O . PRO A 1 105 ? -14.961 -9.712 14.325 1.00 85.44 105 PRO A O 1
ATOM 796 N N . PRO A 1 106 ? -17.022 -10.179 13.532 1.00 83.88 106 PRO A N 1
ATOM 797 C CA . PRO A 1 106 ? -17.687 -10.006 14.820 1.00 83.88 106 PRO A CA 1
ATOM 798 C C . PRO A 1 106 ? -17.091 -10.933 15.898 1.00 83.88 106 PRO A C 1
ATOM 800 O O . PRO A 1 106 ? -16.712 -12.062 15.578 1.00 83.88 106 PRO A O 1
ATOM 803 N N . PRO A 1 107 ? -17.012 -10.498 17.170 1.00 88.75 107 PRO A N 1
ATOM 804 C CA . PRO A 1 107 ? -17.594 -9.276 17.739 1.00 88.75 107 PRO A CA 1
ATOM 805 C C . PRO A 1 107 ? -16.668 -8.048 17.678 1.00 88.75 107 PRO A C 1
ATOM 807 O O . PRO A 1 107 ? -16.894 -7.073 18.391 1.00 88.75 107 PRO A O 1
ATOM 810 N N . LEU A 1 108 ? -15.591 -8.091 16.892 1.00 87.00 108 LEU A N 1
ATOM 811 C CA . LEU A 1 108 ? -14.596 -7.031 16.919 1.00 87.00 108 LEU A CA 1
ATOM 812 C C . LEU A 1 108 ? -15.057 -5.783 16.147 1.00 87.00 108 LEU A C 1
ATOM 814 O O . LEU A 1 108 ? -15.587 -5.888 15.043 1.00 87.00 108 LEU A O 1
ATOM 818 N N . GLN A 1 109 ? -14.784 -4.604 16.708 1.00 89.56 109 GLN A N 1
ATOM 819 C CA . GLN A 1 109 ? -15.029 -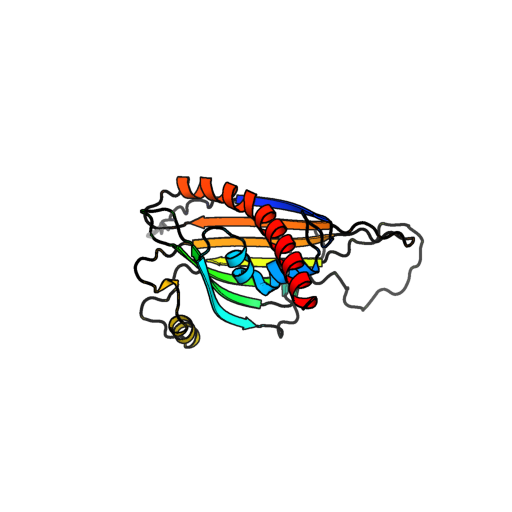3.315 16.054 1.00 89.56 109 GLN A CA 1
ATOM 820 C C . GLN A 1 109 ? -14.153 -3.131 14.798 1.00 89.56 109 GLN A C 1
ATOM 822 O O . GLN A 1 109 ? -13.058 -3.697 14.728 1.00 89.56 109 GLN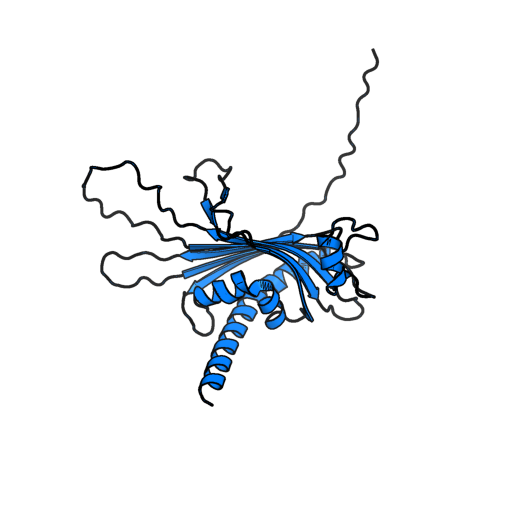 A O 1
ATOM 827 N N . PRO A 1 110 ? -14.582 -2.358 13.789 1.00 91.31 110 PRO A N 1
ATOM 828 C CA . PRO A 1 110 ? -13.723 -2.029 12.658 1.00 91.31 110 PRO A CA 1
ATOM 829 C C . PRO A 1 110 ? -12.480 -1.249 13.103 1.00 91.31 110 PRO A C 1
ATOM 831 O O . PRO A 1 110 ? -12.483 -0.576 14.138 1.00 91.31 110 PRO A O 1
ATOM 834 N N . ARG A 1 111 ? -11.406 -1.368 12.322 1.00 90.44 111 ARG A N 1
ATOM 835 C CA . ARG A 1 111 ? -10.156 -0.637 12.541 1.00 90.44 111 ARG A CA 1
ATOM 836 C C . ARG A 1 111 ? -10.014 0.466 11.519 1.00 90.44 111 ARG A C 1
ATOM 838 O O . ARG A 1 111 ? -10.370 0.256 10.363 1.00 90.44 111 ARG A O 1
ATOM 845 N N . VAL A 1 112 ? -9.466 1.596 11.935 1.00 92.12 112 VAL A N 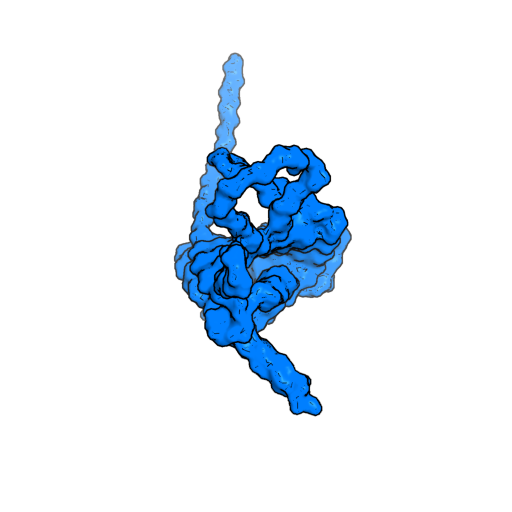1
ATOM 846 C CA . VAL A 1 112 ? -8.931 2.596 11.012 1.00 92.12 112 VAL A CA 1
ATOM 847 C C . VAL A 1 112 ? -7.443 2.720 11.269 1.00 92.12 112 VAL A C 1
ATOM 849 O O . VAL A 1 112 ? -7.019 2.807 12.419 1.00 92.12 112 VAL A O 1
ATOM 852 N N . PHE A 1 113 ? -6.664 2.688 10.200 1.00 91.81 113 PHE A N 1
ATOM 853 C CA . PHE A 1 113 ? -5.232 2.912 10.242 1.00 91.81 113 PHE A CA 1
ATOM 854 C C . PHE A 1 113 ? -4.927 4.226 9.547 1.00 91.81 113 PHE A C 1
ATOM 856 O O . PHE A 1 113 ? -5.260 4.391 8.375 1.00 91.81 113 PHE A O 1
ATOM 863 N N . SER A 1 114 ? -4.300 5.139 10.277 1.00 93.06 114 SER A N 1
ATOM 864 C CA . SER A 1 114 ? -3.937 6.467 9.789 1.00 93.06 114 SER A CA 1
ATOM 865 C C . SER A 1 114 ? -2.437 6.501 9.547 1.00 93.06 114 SER A C 1
ATOM 867 O O . SER A 1 114 ? -1.657 6.229 10.467 1.00 93.06 114 SER A O 1
ATOM 869 N N . VAL A 1 115 ? -2.019 6.823 8.325 1.00 93.62 115 VAL A N 1
ATOM 870 C CA . VAL A 1 115 ? -0.607 6.825 7.936 1.00 93.62 115 VAL A CA 1
ATOM 871 C C . VAL A 1 115 ? -0.235 8.082 7.167 1.00 93.62 115 VAL A C 1
ATOM 873 O O . VAL A 1 115 ? -1.009 8.598 6.361 1.00 93.62 115 VAL A O 1
ATOM 876 N N . VAL A 1 116 ? 0.989 8.554 7.388 1.00 94.88 116 VAL A N 1
ATOM 877 C CA . VAL A 1 116 ? 1.670 9.394 6.407 1.00 94.88 116 VAL A CA 1
ATOM 878 C C . VAL A 1 116 ? 2.288 8.460 5.379 1.00 94.88 116 VAL A C 1
ATOM 880 O O . VAL A 1 116 ? 3.224 7.721 5.687 1.00 94.88 116 VAL A O 1
ATOM 883 N N . GLN A 1 117 ? 1.751 8.488 4.169 1.00 95.06 117 GLN A N 1
ATOM 884 C CA . GLN A 1 117 ? 2.250 7.725 3.042 1.00 95.06 117 GLN A CA 1
ATOM 885 C C . GLN A 1 117 ? 3.219 8.588 2.232 1.00 95.06 117 GLN A C 1
ATOM 887 O O . GLN A 1 117 ? 2.869 9.676 1.776 1.00 95.06 117 GLN A O 1
ATOM 892 N N . VAL A 1 118 ? 4.444 8.106 2.058 1.00 94.69 118 VAL A N 1
ATOM 893 C CA . VAL A 1 118 ? 5.494 8.743 1.265 1.00 94.69 118 VAL A CA 1
ATOM 894 C C . VAL A 1 118 ? 5.750 7.895 0.029 1.00 94.69 118 VAL A C 1
ATOM 896 O O . VAL A 1 118 ? 6.076 6.715 0.139 1.00 94.69 118 VAL A O 1
ATOM 899 N N . ILE A 1 119 ? 5.624 8.506 -1.145 1.00 94.06 119 ILE A N 1
ATOM 900 C CA . ILE A 1 119 ? 5.840 7.859 -2.438 1.00 94.06 119 ILE A CA 1
ATOM 901 C C . ILE A 1 119 ? 6.950 8.598 -3.181 1.00 94.06 119 ILE A C 1
ATOM 903 O O . ILE A 1 119 ? 6.967 9.831 -3.216 1.00 94.06 119 ILE A O 1
ATOM 907 N N . CYS A 1 120 ? 7.880 7.862 -3.784 1.00 92.12 120 CYS A N 1
ATOM 908 C CA . CYS A 1 120 ? 8.928 8.439 -4.625 1.00 92.12 120 CYS A CA 1
ATOM 909 C C . CYS A 1 120 ? 9.456 7.431 -5.652 1.00 92.12 120 CYS A C 1
ATOM 911 O O . CYS A 1 120 ? 9.283 6.225 -5.505 1.00 92.12 120 CYS A O 1
ATOM 913 N 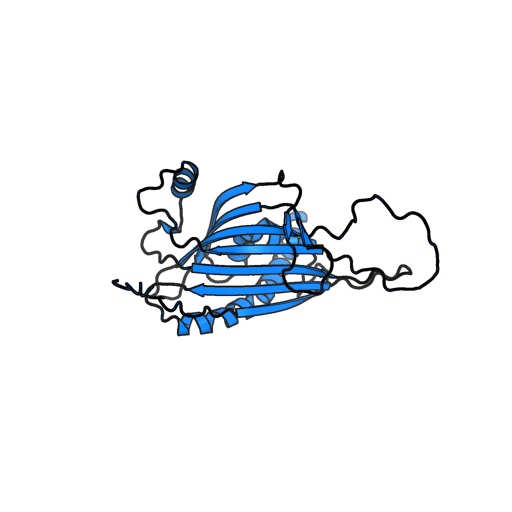N . SER A 1 121 ? 10.114 7.923 -6.704 1.00 91.75 121 SER A N 1
ATOM 914 C CA . SER A 1 121 ? 10.741 7.091 -7.743 1.00 91.75 121 SER A CA 1
ATOM 915 C C . SER A 1 121 ? 12.251 7.301 -7.781 1.00 91.75 121 SER A C 1
ATOM 917 O O . SER A 1 121 ? 12.726 8.431 -7.650 1.00 91.75 121 SER A O 1
ATOM 919 N N . ALA A 1 122 ? 13.008 6.226 -7.971 1.00 89.12 122 ALA A N 1
ATOM 920 C CA . ALA A 1 122 ? 14.446 6.274 -8.156 1.00 89.12 122 ALA A CA 1
ATOM 921 C C . ALA A 1 122 ? 14.787 6.956 -9.487 1.00 89.12 122 ALA A C 1
ATOM 923 O O . ALA A 1 122 ? 14.094 6.811 -10.498 1.00 89.12 122 ALA A O 1
ATOM 924 N N . VAL A 1 123 ? 15.870 7.720 -9.480 1.00 78.88 123 VAL A N 1
ATOM 925 C CA . VAL A 1 123 ? 16.483 8.294 -10.671 1.00 78.88 123 VAL A CA 1
ATOM 926 C C . VAL A 1 123 ? 17.601 7.347 -11.080 1.00 78.88 123 VAL A C 1
ATOM 928 O O . VAL A 1 123 ? 18.592 7.234 -10.361 1.00 78.88 123 VAL A O 1
ATOM 931 N N . SER A 1 124 ? 17.435 6.663 -12.214 1.00 67.00 124 SER A N 1
ATOM 932 C CA . SER A 1 124 ? 18.522 5.875 -12.802 1.00 67.00 124 SER A CA 1
ATOM 933 C C . SER A 1 124 ? 19.726 6.789 -13.058 1.00 67.00 124 SER A C 1
ATOM 935 O O . SER A 1 124 ? 19.551 7.950 -13.446 1.00 67.00 124 SER A O 1
ATOM 937 N N . GLY A 1 125 ? 20.927 6.296 -12.748 1.00 55.28 125 GLY A N 1
ATOM 938 C CA . GLY A 1 125 ? 22.176 7.051 -12.649 1.00 55.28 125 GLY A CA 1
ATOM 939 C C . GLY A 1 125 ? 22.629 7.691 -13.960 1.00 55.28 125 GLY A C 1
ATOM 940 O O . GLY A 1 125 ? 23.584 7.249 -14.582 1.00 55.28 125 GLY A O 1
ATOM 941 N N . GLY A 1 126 ? 21.996 8.791 -14.357 1.00 43.62 126 GLY A N 1
ATOM 942 C CA . GLY A 1 126 ? 22.613 9.774 -15.234 1.00 43.62 126 GLY A CA 1
ATOM 943 C C . GLY A 1 126 ? 23.608 10.579 -14.410 1.00 43.62 126 GLY A C 1
ATOM 944 O O . GLY A 1 126 ? 23.210 11.524 -13.726 1.00 43.62 126 GLY A O 1
ATOM 945 N N . GLY A 1 127 ? 24.883 10.179 -14.436 1.00 38.69 127 GLY A N 1
ATOM 946 C CA . GLY A 1 127 ? 25.974 11.015 -13.947 1.00 38.69 127 GLY A CA 1
ATOM 947 C C . GLY A 1 127 ? 25.834 12.419 -14.532 1.00 38.69 127 GLY A C 1
ATOM 948 O O . GLY A 1 127 ? 25.596 12.574 -15.731 1.00 38.69 127 GLY A O 1
ATOM 949 N N . ASP A 1 128 ? 25.910 13.432 -13.670 1.00 36.91 128 ASP A N 1
ATOM 950 C CA . ASP A 1 128 ? 25.916 14.827 -14.092 1.00 36.91 128 ASP A CA 1
ATOM 951 C C . ASP A 1 128 ? 27.027 14.988 -15.137 1.00 36.91 128 ASP A C 1
ATOM 953 O O . ASP A 1 128 ? 28.188 14.663 -14.885 1.00 36.91 128 ASP A O 1
ATOM 957 N N . GLY A 1 129 ? 26.639 15.355 -16.356 1.00 39.91 129 GLY A N 1
ATOM 958 C CA . GLY A 1 129 ? 27.488 15.329 -17.538 1.00 39.91 129 GLY A CA 1
ATOM 959 C C . GLY A 1 129 ? 28.559 16.409 -17.486 1.00 39.91 129 GLY A C 1
ATOM 960 O O . GLY A 1 129 ? 28.472 17.411 -18.197 1.00 39.91 129 GLY A O 1
ATOM 961 N N . ARG A 1 130 ? 29.602 16.195 -16.685 1.00 43.38 130 ARG A N 1
ATOM 962 C CA . ARG A 1 130 ? 30.869 16.909 -16.793 1.00 43.38 130 ARG A CA 1
ATOM 963 C C . ARG A 1 130 ? 32.007 16.020 -16.303 1.00 43.38 130 ARG A C 1
ATOM 965 O O . ARG A 1 130 ? 32.036 15.620 -15.153 1.00 43.38 130 ARG A O 1
ATOM 972 N N . GLU A 1 131 ? 32.947 15.804 -17.222 1.00 45.09 131 GLU A N 1
ATOM 973 C CA . GLU A 1 131 ? 34.261 15.167 -17.048 1.00 45.09 131 GLU A CA 1
ATOM 974 C C . GLU A 1 131 ? 34.319 13.636 -17.132 1.00 45.09 131 GLU A C 1
ATOM 976 O O . GLU A 1 131 ? 34.448 12.936 -16.140 1.00 45.09 131 GLU A O 1
ATOM 981 N N . ALA A 1 132 ? 34.359 13.130 -18.368 1.00 36.94 132 ALA A N 1
ATOM 982 C CA . ALA A 1 132 ? 35.448 12.259 -18.826 1.00 36.94 132 ALA A CA 1
ATOM 983 C C . ALA A 1 132 ? 35.355 12.103 -20.351 1.00 36.94 132 ALA A C 1
ATOM 985 O O . ALA A 1 132 ? 34.695 11.211 -20.880 1.00 36.94 132 ALA A O 1
ATOM 986 N N . ARG A 1 133 ? 36.005 13.020 -21.075 1.00 44.19 133 ARG A N 1
ATOM 987 C CA . ARG A 1 133 ? 36.471 12.716 -22.429 1.00 44.19 133 ARG A CA 1
ATOM 988 C C . ARG A 1 133 ? 37.672 11.779 -22.304 1.00 44.19 133 ARG A C 1
ATOM 990 O O . ARG A 1 133 ? 38.498 11.960 -21.416 1.00 44.19 133 ARG A O 1
ATOM 997 N N . ASP A 1 134 ? 37.751 10.867 -23.261 1.00 43.06 134 ASP A N 1
ATOM 998 C CA . ASP A 1 134 ? 38.908 10.055 -23.629 1.00 43.06 134 ASP A CA 1
ATOM 999 C C . ASP A 1 134 ? 39.173 8.814 -22.763 1.00 43.06 134 ASP A C 1
ATOM 1001 O O . ASP A 1 134 ? 39.955 8.836 -21.813 1.00 43.06 134 ASP A O 1
ATOM 1005 N N . LYS A 1 135 ? 38.609 7.678 -23.199 1.00 39.62 135 LYS A N 1
ATOM 1006 C CA . LYS A 1 135 ? 39.393 6.547 -23.736 1.00 39.62 135 LYS A CA 1
ATOM 1007 C C . LYS A 1 135 ? 38.477 5.433 -24.248 1.00 39.62 135 LYS A C 1
ATOM 1009 O O . LYS A 1 135 ? 37.825 4.739 -23.480 1.00 39.62 135 LYS A O 1
ATOM 1014 N N . GLU A 1 136 ? 38.490 5.246 -25.563 1.00 45.22 136 GLU A N 1
ATOM 1015 C CA . GLU A 1 136 ? 38.067 4.009 -26.213 1.00 45.22 136 GLU A CA 1
ATOM 1016 C C . GLU A 1 136 ? 39.084 2.905 -25.885 1.00 45.22 136 GLU A C 1
ATOM 1018 O O . GLU A 1 136 ? 40.265 3.019 -26.231 1.00 45.22 136 GLU A O 1
ATOM 1023 N N . ARG A 1 137 ? 38.638 1.827 -25.234 1.00 39.09 137 ARG A N 1
ATOM 1024 C CA . ARG A 1 137 ? 39.221 0.495 -25.421 1.00 39.09 137 ARG A CA 1
ATOM 1025 C C . ARG A 1 137 ? 38.183 -0.576 -25.105 1.00 39.09 137 ARG A C 1
ATOM 1027 O O . ARG A 1 137 ? 37.465 -0.486 -24.121 1.00 39.09 137 ARG A O 1
ATOM 1034 N N . GLU A 1 138 ? 38.107 -1.529 -26.018 1.00 46.72 138 GLU A N 1
ATOM 1035 C CA . GLU A 1 138 ? 37.196 -2.662 -26.068 1.00 46.72 138 GLU A CA 1
ATOM 1036 C C . GLU A 1 138 ? 37.341 -3.564 -24.836 1.00 46.72 138 GLU A C 1
ATOM 1038 O O . GLU A 1 138 ? 38.330 -4.281 -24.713 1.00 46.72 138 GLU A O 1
ATOM 1043 N N . GLU A 1 139 ? 36.323 -3.572 -23.980 1.00 42.41 139 GLU A N 1
ATOM 1044 C CA . GLU A 1 139 ? 35.929 -4.736 -23.190 1.00 42.41 139 GLU A CA 1
ATOM 1045 C C . GLU A 1 139 ? 34.403 -4.863 -23.349 1.00 42.41 139 GLU A C 1
ATOM 1047 O O . GLU A 1 139 ? 33.652 -3.909 -23.130 1.00 42.41 139 GLU A O 1
ATOM 1052 N N . GLU A 1 140 ? 33.935 -6.012 -23.846 1.00 48.66 140 GLU A N 1
ATOM 1053 C CA . GLU A 1 140 ? 32.523 -6.408 -23.793 1.00 48.66 140 GLU A CA 1
ATOM 1054 C C . GLU A 1 140 ? 32.149 -6.644 -22.323 1.00 48.66 140 GLU A C 1
ATOM 1056 O O . GLU A 1 140 ? 32.036 -7.782 -21.875 1.00 48.66 140 GLU A O 1
ATOM 1061 N N . GLU A 1 141 ? 31.999 -5.572 -21.550 1.00 45.03 141 GLU A N 1
ATOM 1062 C CA . GLU A 1 141 ? 31.507 -5.647 -20.179 1.00 45.03 141 GLU A CA 1
ATOM 1063 C C . GLU A 1 141 ? 30.012 -5.334 -20.136 1.00 45.03 141 GLU A C 1
ATOM 1065 O O . GLU A 1 141 ? 29.489 -4.453 -20.828 1.00 45.03 141 GLU A O 1
ATOM 1070 N N . ASP A 1 142 ? 29.314 -6.150 -19.353 1.00 46.81 142 ASP A N 1
ATOM 107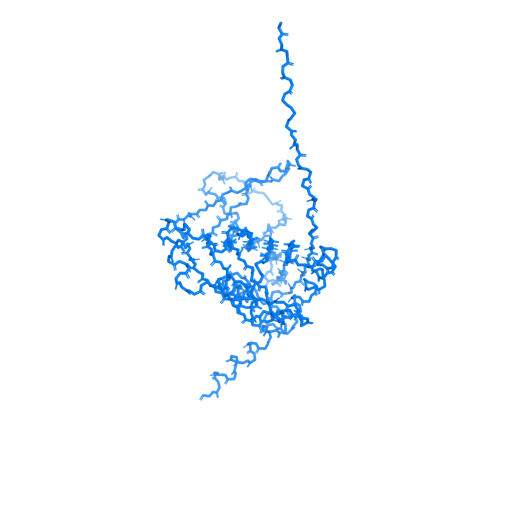1 C CA . ASP A 1 142 ? 27.884 -6.123 -19.105 1.00 46.81 142 ASP A CA 1
ATOM 1072 C C . ASP A 1 142 ? 27.369 -4.703 -18.848 1.00 46.81 142 ASP A C 1
ATOM 1074 O O . ASP A 1 142 ? 27.578 -4.127 -17.784 1.00 46.81 142 ASP A O 1
ATOM 1078 N N . LYS A 1 143 ? 26.673 -4.129 -19.838 1.00 48.62 143 LYS A N 1
ATOM 1079 C CA . LYS A 1 143 ? 26.032 -2.820 -19.690 1.00 48.62 143 LYS A CA 1
ATOM 1080 C C . LYS A 1 143 ? 25.048 -2.861 -18.522 1.00 48.62 143 LYS A C 1
ATOM 1082 O O . LYS A 1 143 ? 24.161 -3.717 -18.503 1.00 48.62 143 LYS A O 1
ATOM 1087 N N . GLU A 1 144 ? 25.250 -1.915 -17.606 1.00 53.22 144 GLU A N 1
ATOM 1088 C CA . GLU A 1 144 ? 24.518 -1.680 -16.361 1.00 53.22 144 GLU A CA 1
ATOM 1089 C C . GLU A 1 144 ? 23.010 -1.925 -16.511 1.00 53.22 144 GLU A C 1
ATOM 1091 O O . GLU A 1 144 ? 22.379 -1.508 -17.488 1.00 53.22 144 GLU A O 1
ATOM 1096 N N . GLU A 1 145 ? 22.433 -2.628 -15.535 1.00 56.72 145 GLU A N 1
ATOM 1097 C CA . GLU A 1 145 ? 20.988 -2.793 -15.420 1.00 56.72 145 GLU A CA 1
ATOM 1098 C C . GLU A 1 145 ? 20.355 -1.401 -15.286 1.00 56.72 145 GLU A C 1
ATOM 1100 O O . GLU A 1 145 ? 20.600 -0.693 -14.310 1.00 56.72 145 GLU A O 1
ATOM 1105 N N . GLU A 1 146 ? 19.544 -0.988 -16.266 1.00 58.19 146 GLU A N 1
ATOM 1106 C CA . GLU A 1 146 ? 18.663 0.168 -16.090 1.00 58.19 146 GLU A CA 1
ATOM 1107 C C . GLU A 1 146 ? 17.644 -0.213 -15.000 1.00 58.19 146 GLU A C 1
ATOM 1109 O O . GLU A 1 146 ? 16.631 -0.858 -15.275 1.00 58.19 146 GLU A O 1
ATOM 1114 N N . GLU A 1 147 ? 17.961 0.113 -13.742 1.00 74.38 147 GLU A N 1
ATOM 1115 C CA . GLU A 1 147 ? 17.082 -0.109 -12.595 1.00 74.38 147 GLU A CA 1
ATOM 1116 C C . GLU A 1 147 ? 16.122 1.081 -12.474 1.00 74.38 147 GLU A C 1
ATOM 1118 O O . GLU A 1 147 ? 16.489 2.178 -12.046 1.00 74.38 147 GLU A O 1
ATOM 1123 N N . GLU A 1 148 ? 14.866 0.867 -12.857 1.00 88.62 148 GLU A N 1
ATOM 1124 C CA . GLU A 1 148 ? 13.774 1.755 -12.461 1.00 88.62 148 GLU A CA 1
ATOM 1125 C C . GLU A 1 148 ? 13.177 1.227 -11.166 1.00 88.62 148 GLU A C 1
ATOM 1127 O O . GLU A 1 148 ? 12.918 0.034 -11.039 1.00 88.62 148 GLU A O 1
ATOM 1132 N N . ALA A 1 149 ? 12.943 2.101 -10.193 1.00 92.69 149 ALA A N 1
ATOM 1133 C CA . ALA A 1 149 ? 12.324 1.699 -8.942 1.00 92.69 149 ALA A CA 1
ATOM 1134 C C . ALA A 1 149 ? 11.402 2.782 -8.395 1.00 92.69 149 ALA A C 1
ATOM 1136 O O . ALA A 1 149 ? 11.593 3.967 -8.667 1.00 92.69 149 ALA A O 1
ATOM 1137 N N . PHE A 1 150 ? 10.442 2.386 -7.569 1.00 94.81 150 PHE A N 1
ATOM 1138 C CA . PHE A 1 150 ? 9.687 3.299 -6.722 1.00 94.81 150 PHE A CA 1
ATOM 1139 C C . PHE A 1 150 ? 9.495 2.717 -5.323 1.00 94.81 150 PHE A C 1
ATOM 1141 O O . PHE A 1 150 ? 9.607 1.505 -5.113 1.00 94.81 150 PHE A O 1
ATOM 1148 N N . LEU A 1 151 ? 9.247 3.611 -4.368 1.00 94.88 151 LEU A N 1
ATOM 1149 C CA . LEU A 1 151 ? 8.934 3.289 -2.985 1.00 94.88 151 LEU A CA 1
ATOM 1150 C C . LEU A 1 151 ? 7.534 3.773 -2.632 1.00 94.88 151 LEU A C 1
ATOM 1152 O O . LEU A 1 151 ? 7.135 4.863 -3.046 1.00 94.88 151 LEU A O 1
ATOM 1156 N N . VAL A 1 152 ? 6.851 2.986 -1.806 1.00 95.94 152 VAL A N 1
ATOM 1157 C CA . VAL A 1 152 ? 5.672 3.393 -1.041 1.00 95.94 152 VAL A CA 1
ATOM 1158 C C . VAL A 1 152 ? 5.962 3.092 0.424 1.00 95.94 152 VAL A C 1
ATOM 1160 O O . VAL A 1 152 ? 6.232 1.950 0.790 1.00 95.94 152 VAL A O 1
ATOM 1163 N N . ILE A 1 153 ? 5.984 4.121 1.263 1.00 95.62 153 ILE A N 1
ATOM 1164 C CA . ILE A 1 153 ? 6.323 4.013 2.685 1.00 95.62 153 ILE A CA 1
ATOM 1165 C C . ILE A 1 153 ? 5.135 4.515 3.488 1.00 95.62 153 ILE A C 1
ATOM 1167 O O . ILE A 1 153 ? 4.770 5.677 3.354 1.00 95.62 153 ILE A O 1
ATOM 1171 N N . SER A 1 154 ? 4.574 3.679 4.353 1.00 95.19 154 SER A N 1
ATOM 1172 C CA . SER A 1 154 ? 3.504 4.068 5.272 1.00 95.19 154 SER A CA 1
ATOM 1173 C C . SER A 1 154 ? 4.061 4.216 6.681 1.00 95.19 154 SER A C 1
ATOM 1175 O O . SER A 1 154 ? 4.590 3.260 7.251 1.00 95.19 154 SER A O 1
ATOM 1177 N N . ILE A 1 155 ? 3.943 5.417 7.244 1.00 94.00 155 ILE A N 1
ATOM 1178 C CA . ILE A 1 155 ? 4.411 5.753 8.591 1.00 94.00 155 ILE A CA 1
ATOM 1179 C C . ILE A 1 155 ? 3.184 5.965 9.488 1.00 94.00 155 ILE A C 1
ATOM 1181 O O . ILE A 1 155 ? 2.365 6.830 9.170 1.00 94.00 155 ILE A O 1
ATOM 1185 N N . PRO A 1 156 ? 3.032 5.226 10.601 1.00 91.94 156 PRO A N 1
ATOM 1186 C CA . PRO A 1 156 ? 1.845 5.317 11.441 1.00 91.94 156 PRO A CA 1
ATOM 1187 C C . PRO A 1 156 ? 1.724 6.688 12.104 1.00 91.94 156 PRO A C 1
ATOM 1189 O O . PRO A 1 156 ? 2.685 7.209 12.671 1.00 91.94 156 PRO A O 1
ATOM 1192 N N . MET A 1 157 ? 0.507 7.227 12.105 1.00 87.38 157 MET A N 1
ATOM 1193 C CA . MET A 1 157 ? 0.138 8.443 12.827 1.00 87.38 157 MET A CA 1
ATOM 1194 C C . MET A 1 157 ? -0.619 8.074 14.105 1.00 87.38 157 MET A C 1
ATOM 1196 O O . MET A 1 157 ? -1.846 8.065 14.131 1.00 87.38 157 MET A O 1
ATOM 1200 N N . ALA A 1 158 ? 0.131 7.754 15.164 1.00 72.62 158 ALA A N 1
ATOM 1201 C CA . ALA A 1 158 ? -0.415 7.269 16.438 1.00 72.62 158 ALA A CA 1
ATOM 1202 C C . ALA A 1 158 ? -1.391 8.252 17.111 1.00 72.62 158 ALA A C 1
ATOM 1204 O O . ALA A 1 158 ? -2.363 7.834 17.732 1.00 72.62 158 ALA A O 1
ATOM 1205 N N . ASP A 1 159 ? -1.141 9.554 16.957 1.00 75.75 159 ASP A N 1
ATOM 1206 C CA . ASP A 1 159 ? -1.882 10.622 17.637 1.00 75.75 159 ASP A CA 1
ATOM 1207 C C . ASP A 1 159 ? -2.977 11.248 16.743 1.00 75.75 159 ASP A C 1
ATOM 1209 O O . ASP A 1 159 ? -3.394 12.389 16.958 1.00 75.75 159 ASP A O 1
ATOM 1213 N N . TRP A 1 160 ? -3.421 10.523 15.704 1.00 79.06 160 TRP A N 1
ATOM 1214 C CA . TRP A 1 160 ? -4.443 10.968 14.750 1.00 79.06 160 TRP A CA 1
ATOM 1215 C C . TRP A 1 160 ? -5.814 10.294 14.984 1.00 79.06 160 TRP A C 1
ATOM 1217 O O . TRP A 1 160 ? -5.863 9.073 15.138 1.00 79.06 160 TRP A O 1
ATOM 1227 N N . PRO A 1 161 ? -6.943 11.034 14.927 1.00 71.50 161 PRO A N 1
ATOM 1228 C CA . PRO A 1 161 ? -7.031 12.480 14.770 1.00 71.50 161 PRO A CA 1
ATOM 1229 C C . PRO A 1 161 ? -6.582 13.193 16.052 1.00 71.50 161 PRO A C 1
ATOM 1231 O O . PRO A 1 161 ? -6.800 12.677 17.150 1.00 71.50 161 PRO A O 1
ATOM 1234 N N . PRO A 1 162 ? -5.986 14.391 15.945 1.00 69.62 162 PRO A N 1
ATOM 1235 C CA . PRO A 1 162 ? -5.581 15.171 17.108 1.00 69.62 162 PRO A CA 1
ATOM 1236 C C . PRO A 1 162 ? -6.781 15.397 18.034 1.00 69.62 162 PRO A C 1
ATOM 1238 O O . PRO A 1 162 ? -7.751 16.067 17.672 1.00 69.62 162 PRO A O 1
ATOM 1241 N N . THR A 1 163 ? -6.739 14.845 19.247 1.00 57.62 163 THR A N 1
ATOM 1242 C CA . THR A 1 163 ? -7.838 14.992 20.204 1.00 57.62 163 THR A CA 1
ATOM 1243 C C . THR A 1 163 ? -7.974 16.459 20.626 1.00 57.62 163 THR A C 1
ATOM 1245 O O . THR A 1 163 ? -7.090 17.010 21.280 1.00 57.62 163 THR A O 1
ATOM 1248 N N . ALA A 1 164 ? -9.092 17.080 20.243 1.00 52.94 164 ALA A N 1
ATOM 1249 C CA . ALA A 1 164 ? -9.640 18.364 20.703 1.00 52.94 164 ALA A CA 1
ATOM 1250 C C . ALA A 1 164 ? -8.805 19.657 20.536 1.00 52.94 164 ALA A C 1
ATOM 1252 O O . ALA A 1 164 ? -9.388 20.729 20.658 1.00 52.94 164 ALA A O 1
ATOM 1253 N N . ASN A 1 165 ? -7.511 19.604 20.197 1.00 51.62 165 ASN A N 1
ATOM 1254 C CA . ASN A 1 165 ? -6.647 20.794 20.097 1.00 51.62 165 ASN A CA 1
ATOM 1255 C C . ASN A 1 165 ? -5.837 20.854 18.790 1.00 51.62 165 ASN A C 1
ATOM 1257 O O . ASN A 1 165 ? -4.678 21.272 18.793 1.00 51.62 165 ASN A O 1
ATOM 1261 N N . ALA A 1 166 ? -6.419 20.437 17.664 1.00 58.44 166 ALA A N 1
ATOM 1262 C CA . ALA A 1 166 ? -5.826 20.697 16.355 1.00 58.44 166 ALA A CA 1
ATOM 1263 C C . ALA A 1 166 ? -5.791 22.216 16.114 1.00 58.44 166 ALA A C 1
ATOM 1265 O O . ALA A 1 166 ? -6.769 22.798 15.665 1.00 58.44 166 ALA A O 1
ATOM 1266 N N . SER A 1 167 ? -4.700 22.886 16.483 1.00 57.97 167 SER A N 1
ATOM 1267 C CA . SER A 1 167 ? -4.540 24.330 16.264 1.00 57.97 167 SER A CA 1
ATOM 1268 C C . SER A 1 167 ? -3.943 24.655 14.896 1.00 57.97 167 SER A C 1
ATOM 1270 O O . SER A 1 167 ? -3.949 25.811 14.488 1.00 57.97 167 SER A O 1
ATOM 1272 N N . ALA A 1 168 ? -3.418 23.650 14.190 1.00 69.38 168 ALA A N 1
ATOM 1273 C CA . ALA A 1 168 ? -2.897 23.816 12.844 1.00 69.38 168 ALA A CA 1
ATOM 1274 C C . ALA A 1 168 ? -4.033 23.734 11.815 1.00 69.38 168 ALA A C 1
ATOM 1276 O O . ALA A 1 168 ? -4.760 22.738 11.778 1.00 69.38 168 ALA A O 1
ATOM 1277 N N . ASP A 1 169 ? -4.130 24.738 10.939 1.00 76.12 169 ASP A N 1
ATOM 1278 C CA . ASP A 1 169 ? -5.183 24.855 9.916 1.00 76.12 169 ASP A CA 1
ATOM 1279 C C . ASP A 1 169 ? -5.336 23.587 9.063 1.00 76.12 169 ASP A C 1
ATOM 1281 O O . ASP A 1 169 ? -6.451 23.147 8.784 1.00 76.12 169 ASP A O 1
ATOM 1285 N N . TRP A 1 170 ? -4.219 22.944 8.701 1.00 75.31 170 TRP A N 1
ATOM 1286 C CA . TRP A 1 170 ? -4.238 21.716 7.901 1.00 75.31 170 TRP A CA 1
ATOM 1287 C C . TRP A 1 170 ? -4.878 20.536 8.645 1.00 75.31 170 TRP A C 1
ATOM 1289 O O . TRP A 1 170 ? -5.569 19.730 8.030 1.00 75.31 170 TRP A O 1
ATOM 1299 N N . ALA A 1 171 ? -4.689 20.439 9.963 1.00 75.19 171 ALA A N 1
ATOM 1300 C CA . ALA A 1 171 ? -5.230 19.352 10.773 1.00 75.19 171 ALA A CA 1
ATOM 1301 C C . ALA A 1 171 ? -6.735 19.541 11.026 1.00 75.19 171 ALA A C 1
ATOM 1303 O O . ALA A 1 171 ? -7.500 18.572 11.002 1.00 75.19 171 ALA A O 1
ATOM 1304 N N . VAL A 1 172 ? -7.174 20.794 11.200 1.00 74.69 172 VAL A N 1
ATOM 1305 C CA . VAL A 1 172 ? -8.600 21.157 11.265 1.00 74.69 172 VAL A CA 1
ATOM 1306 C C . VAL A 1 172 ? -9.293 20.837 9.943 1.00 74.69 172 VAL A C 1
ATOM 1308 O O . VAL A 1 172 ? -10.347 20.195 9.946 1.00 74.69 172 VAL A O 1
ATOM 1311 N N . ALA A 1 173 ? -8.691 21.239 8.819 1.00 73.31 173 ALA A N 1
ATOM 1312 C CA . ALA A 1 173 ? -9.213 20.956 7.486 1.00 73.31 173 ALA A CA 1
ATOM 1313 C C . ALA A 1 173 ? -9.331 19.444 7.251 1.00 73.31 173 ALA A C 1
ATOM 1315 O O . ALA A 1 173 ? -10.423 18.957 6.974 1.00 73.31 173 ALA A O 1
ATOM 1316 N N . ALA A 1 174 ? -8.250 18.695 7.477 1.00 76.38 174 ALA A N 1
ATOM 1317 C CA . ALA A 1 174 ? -8.215 17.241 7.342 1.00 76.38 174 ALA A CA 1
ATOM 1318 C C . ALA A 1 174 ? -9.291 16.532 8.180 1.00 76.38 174 ALA A C 1
ATOM 1320 O O . ALA A 1 174 ? -9.986 15.651 7.682 1.00 76.38 174 ALA A O 1
ATOM 1321 N N . THR A 1 175 ? -9.489 16.946 9.435 1.00 73.12 175 THR A N 1
ATOM 1322 C CA . THR A 1 175 ? -10.524 16.350 10.299 1.00 73.12 175 THR A CA 1
ATOM 1323 C C . THR A 1 175 ? -11.938 16.674 9.797 1.00 73.12 175 THR A C 1
ATOM 1325 O O . THR A 1 175 ? -12.822 15.816 9.813 1.00 73.12 175 THR A O 1
ATOM 1328 N N . SER A 1 176 ? -12.146 17.895 9.295 1.00 73.50 176 SER A N 1
ATOM 1329 C CA . SER A 1 176 ? -13.437 18.367 8.768 1.00 73.50 176 SER A CA 1
ATOM 1330 C C . SER A 1 176 ? -13.825 17.706 7.440 1.00 73.50 176 SER A C 1
ATOM 1332 O O . SER A 1 176 ? -15.008 17.639 7.112 1.00 73.50 176 SER A O 1
ATOM 1334 N N . SER A 1 177 ? -12.857 17.146 6.713 1.00 70.62 177 SER A N 1
ATOM 1335 C CA . SER A 1 177 ? -13.057 16.381 5.475 1.00 70.62 177 SER A CA 1
ATOM 1336 C C . SER A 1 177 ? -13.661 14.986 5.693 1.00 70.62 177 SER A C 1
ATOM 1338 O O . SER A 1 177 ? -13.681 14.179 4.766 1.00 70.62 177 SER A O 1
ATOM 1340 N N . GLY A 1 178 ? -14.154 14.670 6.896 1.00 77.19 178 GLY A N 1
ATOM 1341 C CA . GLY A 1 178 ? -14.764 13.385 7.249 1.00 77.19 178 GLY A CA 1
ATOM 1342 C C . GLY A 1 178 ? -13.739 12.295 7.571 1.00 77.19 178 GLY A C 1
ATOM 1343 O O . GLY A 1 178 ? -13.760 11.221 6.978 1.00 77.19 178 GLY A O 1
ATOM 1344 N N . CYS A 1 179 ? -12.850 12.602 8.512 1.00 86.00 179 CYS A N 1
ATOM 1345 C CA . CYS A 1 179 ? -11.914 11.669 9.139 1.00 86.00 179 CYS A CA 1
ATOM 1346 C C . CYS A 1 179 ? -12.620 10.380 9.610 1.00 86.00 179 CYS A C 1
ATOM 1348 O O . CYS A 1 179 ? -13.485 10.418 10.487 1.00 86.00 179 CYS A O 1
ATOM 1350 N N . LEU A 1 180 ? -12.240 9.240 9.029 1.00 88.94 180 LEU A N 1
ATOM 1351 C CA . LEU A 1 180 ? -12.756 7.908 9.350 1.00 88.94 180 LEU A CA 1
ATOM 1352 C C . LEU A 1 180 ? -12.365 7.494 10.769 1.00 88.94 180 LEU A C 1
ATOM 1354 O O . LEU A 1 180 ? -13.137 6.815 11.444 1.00 88.94 180 LEU A O 1
ATOM 1358 N N . ALA A 1 181 ? -11.186 7.901 11.244 1.00 86.81 181 ALA A N 1
ATOM 1359 C CA . ALA A 1 181 ? -10.740 7.597 12.601 1.00 86.81 181 ALA A CA 1
ATOM 1360 C C . ALA A 1 181 ? -11.563 8.328 13.684 1.00 86.81 181 ALA A C 1
ATOM 1362 O O . ALA A 1 181 ? -11.493 7.958 14.854 1.00 86.81 181 ALA A O 1
ATOM 1363 N N . ALA A 1 182 ? -12.374 9.327 13.306 1.00 85.81 182 ALA A N 1
ATOM 1364 C CA . ALA A 1 182 ? -13.314 10.010 14.196 1.00 85.81 182 ALA A CA 1
ATOM 1365 C C . ALA A 1 182 ? -14.712 9.352 14.252 1.00 85.81 182 ALA A C 1
ATOM 1367 O O . ALA A 1 182 ? -15.567 9.802 15.024 1.00 85.81 182 ALA A O 1
ATOM 1368 N N . ASP A 1 183 ? -14.969 8.305 13.457 1.00 86.25 183 ASP A N 1
ATOM 1369 C CA . ASP A 1 183 ? -16.227 7.554 13.504 1.00 86.25 183 ASP A CA 1
ATOM 1370 C C . ASP A 1 183 ? -16.440 6.906 14.890 1.00 86.25 183 ASP A C 1
ATOM 1372 O O . ASP A 1 183 ? -15.508 6.463 15.565 1.00 86.25 183 ASP A O 1
ATOM 1376 N N . LYS A 1 184 ? -17.707 6.781 15.309 1.00 85.06 184 LYS A N 1
ATOM 1377 C CA . LYS A 1 184 ? -18.068 6.029 16.523 1.00 85.06 184 LYS A CA 1
ATOM 1378 C C . LYS A 1 184 ? -17.736 4.543 16.361 1.00 85.06 184 LYS A C 1
ATOM 1380 O O . LYS A 1 184 ? -17.854 3.993 15.269 1.00 85.06 184 LYS A O 1
ATOM 1385 N N . ASP A 1 185 ? -17.396 3.892 17.473 1.00 88.62 185 ASP A N 1
ATOM 1386 C CA . ASP A 1 185 ? -17.124 2.448 17.545 1.00 88.62 185 ASP A CA 1
ATOM 1387 C C . ASP A 1 185 ? -15.981 1.970 16.628 1.00 88.62 185 ASP A C 1
ATOM 1389 O O . ASP A 1 185 ? -15.977 0.825 16.169 1.00 88.62 185 ASP A O 1
ATOM 1393 N N . ILE A 1 186 ? -15.001 2.844 16.378 1.00 88.25 186 ILE A N 1
ATOM 1394 C CA . ILE A 1 186 ? -13.751 2.526 15.687 1.00 88.25 186 ILE A CA 1
ATOM 1395 C C . ILE A 1 186 ? -12.612 2.345 16.683 1.00 88.25 186 ILE A C 1
ATOM 1397 O O . ILE A 1 186 ? -12.475 3.088 17.654 1.00 88.25 186 ILE A O 1
ATOM 1401 N N . VAL A 1 187 ? -11.753 1.368 16.394 1.00 88.06 187 VAL A N 1
ATOM 1402 C CA . VAL A 1 187 ? -10.435 1.245 17.021 1.00 88.06 187 VAL A CA 1
ATOM 1403 C C . VAL A 1 187 ? -9.391 1.797 16.055 1.00 88.06 187 VAL A C 1
ATOM 1405 O O . VAL A 1 187 ? -9.284 1.311 14.930 1.00 88.06 187 VAL A O 1
ATOM 1408 N N . VAL A 1 188 ? -8.602 2.781 16.483 1.00 87.94 188 VAL A N 1
ATOM 1409 C CA . VAL A 1 188 ? -7.440 3.226 15.703 1.00 87.94 188 VAL A CA 1
ATOM 1410 C C . VAL A 1 188 ? -6.326 2.199 15.875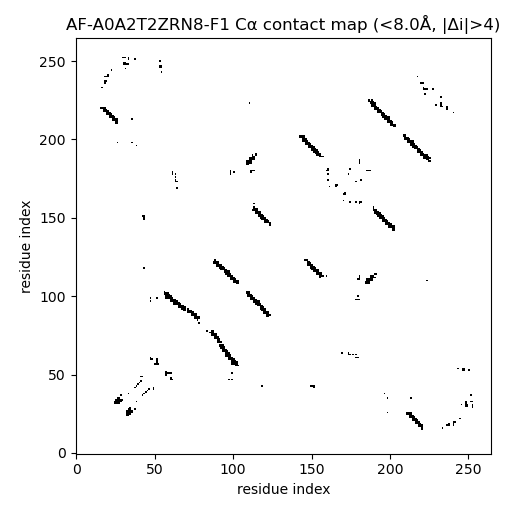 1.00 87.94 188 VAL A C 1
ATOM 1412 O O . VAL A 1 188 ? -5.909 1.908 16.997 1.00 87.94 188 VAL A O 1
ATOM 1415 N N . GLY A 1 189 ? -5.907 1.596 14.768 1.00 86.81 189 GLY A N 1
ATOM 1416 C CA . GLY A 1 189 ? -4.761 0.698 14.709 1.00 86.81 189 GLY A CA 1
ATOM 1417 C C . GLY A 1 189 ? -3.532 1.416 14.162 1.00 86.81 189 GLY A C 1
ATOM 1418 O O . GLY A 1 189 ? -3.628 2.475 13.544 1.00 86.81 189 GLY A O 1
ATOM 1419 N N . MET A 1 190 ? -2.368 0.805 14.343 1.00 87.25 190 MET A N 1
ATOM 1420 C CA . MET A 1 190 ? -1.095 1.300 13.834 1.00 87.25 190 MET A CA 1
ATOM 1421 C C . MET A 1 190 ? -0.457 0.258 12.920 1.00 87.25 190 MET A C 1
ATOM 1423 O O . MET A 1 190 ? -0.410 -0.926 13.250 1.00 87.25 190 MET A O 1
ATOM 1427 N N . TYR A 1 191 ? 0.074 0.691 11.783 1.00 87.50 191 TYR A N 1
ATOM 1428 C CA . TYR A 1 191 ? 1.004 -0.116 11.005 1.00 87.50 191 TYR A CA 1
ATOM 1429 C C . TYR A 1 191 ? 2.075 0.767 10.382 1.00 87.50 191 TYR A C 1
ATOM 1431 O O . TYR A 1 191 ? 1.842 1.941 10.099 1.00 87.50 191 TYR A O 1
ATOM 1439 N N . ALA A 1 192 ? 3.246 0.180 10.182 1.00 9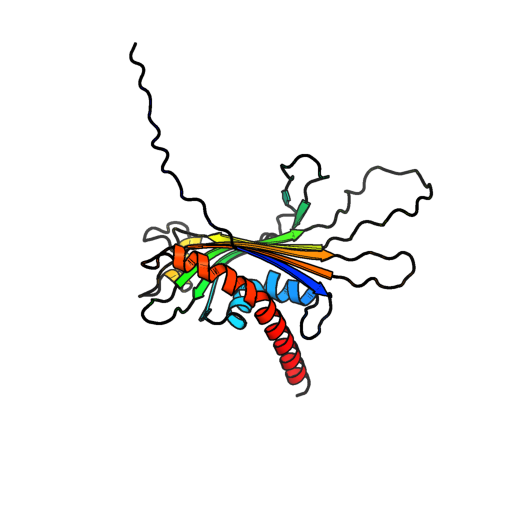1.25 192 ALA A N 1
ATOM 1440 C CA . ALA A 1 192 ? 4.272 0.731 9.321 1.00 91.25 192 ALA A CA 1
ATOM 1441 C C . ALA A 1 192 ? 4.508 -0.251 8.177 1.00 91.25 192 ALA A C 1
ATOM 1443 O O . ALA A 1 192 ? 4.572 -1.464 8.408 1.00 91.25 192 ALA A O 1
ATOM 1444 N N . SER A 1 193 ? 4.645 0.258 6.956 1.00 93.06 193 SER A N 1
ATOM 1445 C CA . SER A 1 193 ? 4.994 -0.562 5.798 1.00 93.06 193 SER A CA 1
ATOM 1446 C C . SER A 1 193 ? 6.014 0.120 4.901 1.00 93.06 193 SER A C 1
ATOM 1448 O O . SER A 1 193 ? 6.109 1.347 4.843 1.00 93.06 193 SER A O 1
ATOM 1450 N N . VAL A 1 194 ? 6.796 -0.699 4.208 1.00 94.25 194 VAL A N 1
ATOM 1451 C CA . VAL A 1 194 ? 7.679 -0.279 3.125 1.00 94.25 194 VAL A CA 1
ATOM 1452 C C . VAL A 1 194 ? 7.480 -1.233 1.966 1.00 94.25 194 VAL A C 1
ATOM 1454 O O . VAL A 1 194 ? 7.623 -2.447 2.123 1.00 94.25 194 VAL A O 1
ATOM 1457 N N . GLU A 1 195 ? 7.228 -0.675 0.794 1.00 95.06 195 GLU A N 1
ATOM 1458 C CA . GLU A 1 195 ? 7.189 -1.400 -0.462 1.00 95.06 195 GLU A CA 1
ATOM 1459 C C . GLU A 1 195 ? 8.198 -0.804 -1.426 1.00 95.06 195 GLU A C 1
ATOM 1461 O O . GLU A 1 195 ? 8.202 0.403 -1.660 1.00 95.06 195 GLU A O 1
ATOM 1466 N N . LYS A 1 196 ? 9.050 -1.657 -1.994 1.00 95.00 196 LYS A N 1
ATOM 1467 C CA . LYS A 1 196 ? 9.938 -1.314 -3.102 1.00 95.00 196 LYS A CA 1
ATOM 1468 C C . LYS A 1 196 ? 9.554 -2.159 -4.301 1.00 95.00 196 LYS A C 1
ATOM 1470 O O . LYS A 1 196 ? 9.593 -3.391 -4.225 1.00 95.00 196 LYS A O 1
ATOM 1475 N N . VAL A 1 197 ? 9.247 -1.495 -5.406 1.00 96.00 197 VAL A N 1
ATOM 1476 C CA . VAL A 1 197 ? 9.076 -2.143 -6.704 1.00 96.00 197 VAL A CA 1
ATOM 1477 C C . VAL A 1 197 ? 10.232 -1.712 -7.588 1.00 96.00 197 VAL A C 1
ATOM 1479 O O . VAL A 1 197 ? 10.482 -0.519 -7.742 1.00 96.00 197 VAL A O 1
ATOM 1482 N N . THR A 1 198 ? 10.946 -2.681 -8.143 1.00 94.31 198 THR A N 1
ATOM 1483 C CA . THR A 1 198 ? 12.086 -2.484 -9.033 1.00 94.31 198 THR A CA 1
ATOM 1484 C C . THR A 1 198 ? 11.801 -3.189 -10.356 1.00 94.31 198 THR A C 1
ATOM 1486 O O . THR A 1 198 ? 11.498 -4.377 -10.360 1.00 94.31 198 THR A O 1
ATOM 1489 N N . ARG A 1 199 ? 11.964 -2.504 -11.487 1.00 92.12 199 ARG A N 1
ATOM 1490 C CA . ARG A 1 199 ? 12.068 -3.125 -12.808 1.00 92.12 199 ARG A CA 1
ATOM 1491 C C . ARG A 1 199 ? 13.529 -3.379 -13.135 1.00 92.12 199 ARG A C 1
ATOM 1493 O O . ARG A 1 199 ? 14.332 -2.451 -13.138 1.00 92.12 199 ARG A O 1
ATOM 1500 N N . ARG A 1 200 ? 13.848 -4.628 -13.458 1.00 87.38 200 ARG A N 1
ATOM 1501 C CA . ARG A 1 200 ? 15.165 -5.066 -13.924 1.00 87.38 200 ARG A CA 1
ATOM 1502 C C . ARG A 1 200 ? 15.087 -5.556 -15.358 1.00 87.38 200 ARG A C 1
ATOM 1504 O O . ARG A 1 200 ? 14.078 -6.106 -15.804 1.00 87.38 200 ARG A O 1
ATOM 1511 N N . GLY A 1 201 ? 16.183 -5.408 -16.086 1.00 75.19 201 GLY A N 1
ATOM 1512 C CA . GLY A 1 201 ? 16.308 -5.976 -17.417 1.00 75.19 201 GLY A CA 1
ATOM 1513 C C . GLY A 1 201 ? 17.722 -5.851 -17.948 1.00 75.19 201 GLY A C 1
ATOM 1514 O O . GLY A 1 201 ? 18.328 -4.785 -17.888 1.00 75.19 201 GLY A O 1
ATOM 1515 N N . ARG A 1 202 ? 18.235 -6.938 -18.527 1.00 57.94 202 ARG A N 1
ATOM 1516 C CA . ARG A 1 202 ? 19.527 -6.914 -19.214 1.00 57.94 202 ARG A CA 1
ATOM 1517 C C . ARG A 1 202 ? 19.334 -6.345 -20.612 1.00 57.94 202 ARG A C 1
ATOM 1519 O O . ARG A 1 202 ? 18.689 -6.964 -21.466 1.00 57.94 202 ARG A O 1
ATOM 1526 N N . ARG A 1 203 ? 19.929 -5.185 -20.881 1.00 54.69 203 ARG A N 1
ATOM 1527 C CA . ARG A 1 203 ? 20.010 -4.643 -22.239 1.00 54.69 203 ARG A CA 1
ATOM 1528 C C . ARG A 1 203 ? 20.985 -5.505 -23.047 1.00 54.69 203 ARG A C 1
ATOM 1530 O O . ARG A 1 203 ? 22.192 -5.300 -22.997 1.00 54.69 203 ARG A O 1
ATOM 1537 N N . ARG A 1 204 ? 20.488 -6.504 -23.788 1.00 54.69 204 ARG A N 1
ATOM 1538 C CA . ARG A 1 204 ? 21.349 -7.292 -24.690 1.00 54.69 204 ARG A CA 1
ATOM 1539 C C . ARG A 1 204 ? 21.887 -6.396 -25.807 1.00 54.69 204 ARG A C 1
ATOM 1541 O O . ARG A 1 204 ? 21.114 -5.817 -26.572 1.00 54.69 204 ARG A O 1
ATOM 1548 N N . SER A 1 205 ? 23.210 -6.346 -25.952 1.00 47.47 205 SER A N 1
ATOM 1549 C CA . SER A 1 205 ? 23.837 -5.926 -27.208 1.00 47.47 205 SER A CA 1
ATOM 1550 C C . SER A 1 205 ? 23.416 -6.927 -28.293 1.00 47.47 205 SER A C 1
ATOM 1552 O O . SER A 1 205 ? 23.661 -8.122 -28.150 1.00 47.47 205 SER A O 1
ATOM 1554 N N . GLY A 1 206 ? 22.706 -6.471 -29.332 1.00 53.47 206 GLY A N 1
ATOM 1555 C CA . GLY A 1 206 ? 22.296 -7.322 -30.463 1.00 53.47 206 GLY A CA 1
ATOM 1556 C C . GLY A 1 206 ? 20.793 -7.426 -30.767 1.00 53.47 206 GLY A C 1
ATOM 1557 O O . GLY A 1 206 ? 20.391 -8.351 -31.462 1.00 53.47 206 GLY A O 1
ATOM 1558 N N . GLY A 1 207 ? 19.943 -6.517 -30.279 1.00 49.53 207 GLY A N 1
ATOM 1559 C CA . GLY A 1 207 ? 18.565 -6.348 -30.787 1.00 49.53 207 GLY A CA 1
ATOM 1560 C C . GLY A 1 207 ? 17.533 -7.409 -30.370 1.00 49.53 207 GLY A C 1
ATOM 1561 O O . GLY A 1 207 ? 16.347 -7.234 -30.634 1.00 49.53 207 GLY A O 1
ATOM 1562 N N . GLY A 1 208 ? 17.942 -8.474 -29.677 1.00 52.03 208 GLY A N 1
ATOM 1563 C CA . GLY A 1 208 ? 17.024 -9.403 -29.016 1.00 52.03 208 GLY A CA 1
ATOM 1564 C C . GLY A 1 208 ? 16.591 -8.847 -27.662 1.00 52.03 208 GLY A C 1
ATOM 1565 O O . GLY A 1 208 ? 17.401 -8.819 -26.736 1.00 52.03 208 GLY A O 1
ATOM 1566 N N . GLY A 1 209 ? 15.341 -8.390 -27.550 1.00 56.81 209 GLY A N 1
ATOM 1567 C CA . GLY A 1 209 ? 14.777 -7.867 -26.303 1.00 56.81 209 GLY A CA 1
ATOM 1568 C C . GLY A 1 209 ? 14.870 -8.896 -25.176 1.00 56.81 209 GLY A C 1
ATOM 1569 O O . GLY A 1 209 ? 14.229 -9.940 -25.241 1.00 56.81 209 GLY A O 1
ATOM 1570 N N . GLY A 1 210 ? 15.696 -8.618 -24.164 1.00 62.81 210 GLY A N 1
ATOM 1571 C CA . GLY A 1 210 ? 15.708 -9.397 -22.929 1.00 62.81 210 GLY A CA 1
ATOM 1572 C C . GLY A 1 210 ? 14.368 -9.261 -22.208 1.00 62.81 210 GLY A C 1
ATOM 1573 O O . GLY A 1 210 ? 13.756 -8.192 -22.238 1.00 62.81 210 GLY A O 1
ATOM 1574 N N . GLU A 1 211 ? 13.908 -10.342 -21.580 1.00 70.62 211 GLU A N 1
ATOM 1575 C CA . GLU A 1 211 ? 12.713 -10.305 -20.737 1.00 70.62 211 GLU A CA 1
ATOM 1576 C C . GLU A 1 211 ? 12.977 -9.373 -19.547 1.00 70.62 211 GLU A C 1
ATOM 1578 O O . GLU A 1 211 ? 13.947 -9.552 -18.807 1.00 70.62 211 GLU A O 1
ATOM 1583 N N . ARG A 1 212 ? 12.148 -8.333 -19.409 1.00 87.88 212 ARG A N 1
ATOM 1584 C CA . ARG A 1 212 ? 12.175 -7.453 -18.241 1.00 87.88 212 ARG A CA 1
ATOM 1585 C C . ARG A 1 212 ? 11.393 -8.103 -17.112 1.00 87.88 212 ARG A C 1
ATOM 1587 O O . ARG A 1 212 ? 10.330 -8.682 -17.339 1.00 87.88 212 ARG A O 1
ATOM 1594 N N . MET A 1 213 ? 11.919 -7.970 -15.906 1.00 92.31 213 MET A N 1
ATOM 1595 C CA . MET A 1 213 ? 11.346 -8.523 -14.687 1.00 92.31 213 MET A CA 1
ATOM 1596 C C . MET A 1 213 ? 11.036 -7.393 -13.710 1.00 92.31 213 MET A C 1
ATOM 1598 O O . MET A 1 213 ? 11.670 -6.342 -13.739 1.00 92.31 213 MET A O 1
ATOM 1602 N N . ILE A 1 214 ? 10.050 -7.609 -12.853 1.00 95.12 214 ILE A N 1
ATOM 1603 C CA . ILE A 1 214 ? 9.629 -6.687 -11.806 1.00 95.12 214 ILE A CA 1
ATOM 1604 C C . ILE A 1 214 ? 9.772 -7.411 -10.474 1.00 95.12 214 ILE A C 1
ATOM 1606 O O . ILE A 1 214 ? 9.067 -8.384 -10.205 1.00 95.12 214 ILE A O 1
ATOM 1610 N N . ASP A 1 215 ? 10.686 -6.928 -9.648 1.00 94.75 215 ASP A N 1
ATOM 1611 C CA . ASP A 1 215 ? 10.876 -7.331 -8.266 1.00 94.75 215 ASP A CA 1
ATOM 1612 C C . ASP A 1 215 ? 9.997 -6.465 -7.363 1.00 94.75 215 ASP A C 1
ATOM 1614 O O . ASP A 1 215 ? 10.136 -5.244 -7.338 1.00 94.75 215 ASP A O 1
ATOM 1618 N N . TRP A 1 216 ? 9.125 -7.085 -6.576 1.00 95.31 216 TRP A N 1
ATOM 1619 C CA . TRP A 1 216 ? 8.306 -6.399 -5.580 1.00 95.31 216 TRP A CA 1
ATOM 1620 C C . TRP A 1 216 ? 8.611 -6.951 -4.194 1.00 95.31 216 TRP A C 1
ATOM 1622 O O . TRP A 1 216 ? 8.377 -8.131 -3.908 1.00 95.31 216 TRP A O 1
ATOM 1632 N N . THR A 1 217 ? 9.161 -6.085 -3.345 1.00 92.94 217 THR A N 1
ATOM 1633 C CA . THR A 1 217 ? 9.486 -6.373 -1.948 1.00 92.94 217 THR A CA 1
ATOM 1634 C C . THR A 1 217 ? 8.604 -5.534 -1.042 1.00 92.94 217 THR A C 1
ATOM 1636 O O . THR A 1 217 ? 8.556 -4.320 -1.194 1.00 92.94 217 THR A O 1
ATOM 1639 N N . MET A 1 218 ? 7.952 -6.181 -0.085 1.00 90.75 218 MET A N 1
ATOM 1640 C CA . MET A 1 218 ? 7.096 -5.560 0.920 1.00 90.75 218 MET A CA 1
ATOM 1641 C C . MET A 1 218 ? 7.582 -5.970 2.305 1.00 90.75 218 MET A C 1
ATOM 1643 O O . MET A 1 218 ? 7.967 -7.126 2.519 1.00 90.75 218 MET A O 1
ATOM 1647 N N . ALA A 1 219 ? 7.525 -5.050 3.253 1.00 88.62 219 ALA A N 1
ATOM 1648 C CA . ALA A 1 219 ? 7.736 -5.323 4.663 1.00 88.62 219 ALA A CA 1
ATOM 1649 C C . ALA A 1 219 ? 6.713 -4.533 5.471 1.00 88.62 219 ALA A C 1
ATOM 1651 O O . ALA A 1 219 ? 6.639 -3.315 5.331 1.00 88.62 219 ALA A O 1
ATOM 1652 N N . THR A 1 220 ? 5.963 -5.216 6.332 1.00 88.31 220 THR A N 1
ATOM 1653 C CA . THR A 1 220 ? 4.932 -4.585 7.163 1.00 88.31 220 THR A CA 1
ATOM 1654 C C . THR A 1 220 ? 5.042 -5.070 8.599 1.00 88.31 220 THR A C 1
ATOM 1656 O O . THR A 1 220 ? 5.243 -6.259 8.864 1.00 88.31 220 THR A O 1
ATOM 1659 N N . THR A 1 221 ? 4.875 -4.143 9.533 1.00 86.50 221 THR A N 1
ATOM 1660 C CA . THR A 1 221 ? 4.623 -4.414 10.949 1.00 86.50 221 THR A CA 1
ATOM 1661 C C . THR A 1 221 ? 3.327 -3.721 11.345 1.00 86.50 221 THR A C 1
ATOM 1663 O O . THR A 1 221 ? 3.013 -2.646 10.835 1.00 86.50 221 THR A O 1
ATOM 1666 N N . SER A 1 222 ? 2.548 -4.326 12.233 1.00 79.62 222 SER A N 1
ATOM 1667 C CA . SER A 1 222 ? 1.279 -3.747 12.666 1.00 79.62 222 SER A CA 1
ATOM 1668 C C . SER A 1 222 ? 0.982 -4.052 14.125 1.00 79.62 222 SER A C 1
ATOM 1670 O O . SER A 1 222 ? 1.156 -5.192 14.561 1.00 79.62 222 SER A O 1
ATOM 1672 N N . ASP A 1 223 ? 0.417 -3.065 14.808 1.00 75.00 223 ASP A N 1
ATOM 1673 C CA . ASP A 1 223 ? -0.315 -3.202 16.058 1.00 75.00 223 ASP A CA 1
ATOM 1674 C C . ASP A 1 223 ? -1.765 -2.746 15.827 1.00 75.00 223 ASP A C 1
ATOM 1676 O O . ASP A 1 223 ? -2.094 -1.561 15.827 1.00 75.00 223 ASP A O 1
ATOM 1680 N N . ALA A 1 224 ? -2.668 -3.703 15.624 1.00 59.66 224 ALA A N 1
ATOM 1681 C CA . ALA A 1 224 ? -4.099 -3.472 15.456 1.00 59.66 224 ALA A CA 1
ATOM 1682 C C . ALA A 1 224 ? -4.784 -2.883 16.707 1.00 59.66 224 ALA A C 1
ATOM 1684 O O . ALA A 1 224 ? -5.983 -2.582 16.635 1.00 59.66 224 ALA A O 1
ATOM 1685 N N . CYS A 1 225 ? -4.050 -2.728 17.820 1.00 63.38 225 CYS A N 1
ATOM 1686 C CA . CYS A 1 225 ? -4.478 -2.105 19.068 1.00 63.38 225 CYS A CA 1
ATOM 1687 C C . CYS A 1 225 ? -5.778 -2.715 19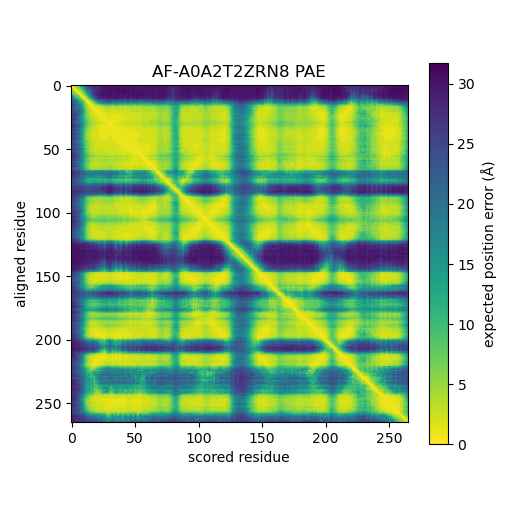.654 1.00 63.38 225 CYS A C 1
ATOM 1689 O O . CYS A 1 225 ? -6.306 -3.748 19.214 1.00 63.38 225 CYS A O 1
ATOM 1691 N N . GLY A 1 226 ? -6.294 -2.111 20.727 1.00 58.72 226 GLY A N 1
ATOM 1692 C CA . GLY A 1 226 ? -7.483 -2.593 21.435 1.00 58.72 226 GLY A CA 1
ATOM 1693 C C . GLY A 1 226 ? -7.229 -3.865 22.257 1.00 58.72 226 GLY A C 1
ATOM 1694 O O . GLY A 1 226 ? -6.160 -4.058 22.823 1.00 58.72 226 GLY A O 1
ATOM 1695 N N . VAL A 1 227 ? -8.235 -4.742 22.360 1.00 59.09 227 VAL A N 1
ATOM 1696 C CA . VAL A 1 227 ? -8.179 -5.945 23.222 1.00 59.09 227 VAL A CA 1
ATOM 1697 C C . VAL A 1 227 ? -7.557 -7.174 22.547 1.00 59.09 227 VAL A C 1
ATOM 1699 O O . VAL A 1 227 ? -7.513 -8.246 23.151 1.00 59.09 227 VAL A O 1
ATOM 1702 N N . LEU A 1 228 ? -7.116 -7.062 21.287 1.00 52.94 228 LEU A N 1
ATOM 1703 C CA . LEU A 1 228 ? -6.531 -8.191 20.563 1.00 52.94 228 LEU A CA 1
ATOM 1704 C C . LEU A 1 228 ? -5.105 -8.456 21.056 1.00 52.94 228 LEU A C 1
ATOM 1706 O O . LEU A 1 228 ? -4.248 -7.593 20.873 1.00 52.94 228 LEU A O 1
ATOM 1710 N N . PRO A 1 229 ? -4.799 -9.652 21.595 1.00 52.44 229 PRO A N 1
ATOM 1711 C CA . PRO A 1 229 ? -3.437 -9.977 21.990 1.00 52.44 229 PRO A CA 1
ATOM 1712 C C . PRO A 1 229 ? -2.480 -9.876 20.798 1.00 52.44 229 PRO A C 1
ATOM 1714 O O . PRO A 1 229 ? -2.746 -10.452 19.741 1.00 52.44 229 PRO A O 1
ATOM 1717 N N . LEU A 1 230 ? -1.339 -9.210 20.989 1.00 56.19 230 LEU A N 1
ATOM 1718 C CA . LEU A 1 230 ? -0.350 -8.961 19.934 1.00 56.19 230 LEU A CA 1
ATOM 1719 C C . LEU A 1 230 ? 0.072 -10.250 19.200 1.00 56.19 230 LEU A C 1
ATOM 1721 O O . LEU A 1 230 ? 0.166 -10.260 17.982 1.00 56.19 230 LEU A O 1
ATOM 1725 N N . TRP A 1 231 ? 0.188 -11.384 19.906 1.00 40.75 231 TRP A N 1
ATOM 1726 C CA . TRP A 1 231 ? 0.542 -12.679 19.303 1.00 40.75 231 TRP A CA 1
ATOM 1727 C C . TRP A 1 231 ? -0.469 -13.190 18.259 1.00 40.75 231 TRP A C 1
ATOM 1729 O O . TRP A 1 231 ? -0.087 -13.959 17.375 1.00 40.75 231 TRP A O 1
ATOM 1739 N N . VAL A 1 232 ? -1.747 -12.797 18.357 1.00 55.59 232 VAL A N 1
ATOM 1740 C CA . VAL A 1 232 ? -2.787 -13.126 17.363 1.00 55.59 232 VAL A CA 1
ATOM 1741 C C . VAL A 1 232 ? -2.580 -12.285 16.108 1.00 55.59 232 VAL A C 1
ATOM 1743 O O . VAL A 1 232 ? -2.682 -12.799 14.997 1.00 55.59 232 VAL A O 1
ATOM 1746 N N . GLN A 1 233 ? -2.233 -11.011 16.291 1.00 56.19 233 GLN A N 1
ATOM 1747 C CA . GLN A 1 233 ? -1.969 -10.076 15.204 1.00 56.19 233 GLN A CA 1
ATOM 1748 C C . GLN A 1 233 ? -0.691 -10.472 14.448 1.00 56.19 233 GLN A C 1
ATOM 1750 O O . GLN A 1 233 ? -0.732 -10.674 13.236 1.00 56.19 233 GLN A O 1
ATOM 1755 N N . THR A 1 234 ? 0.406 -10.735 15.168 1.00 55.28 234 THR A N 1
ATOM 1756 C CA . THR A 1 234 ? 1.701 -11.156 14.603 1.00 55.28 234 THR A CA 1
ATOM 1757 C C . THR A 1 234 ? 1.599 -12.432 13.759 1.00 55.28 234 THR A C 1
ATOM 1759 O O . THR A 1 234 ? 2.347 -12.601 12.801 1.00 55.28 234 THR A O 1
ATOM 1762 N N . LYS A 1 235 ? 0.658 -13.336 14.068 1.00 52.81 235 LYS A N 1
ATOM 1763 C CA . LYS A 1 235 ? 0.418 -14.554 13.273 1.00 52.81 235 LYS A CA 1
ATOM 1764 C C . LYS A 1 235 ? -0.453 -14.324 12.034 1.00 52.81 235 LYS A C 1
ATOM 1766 O O . LYS A 1 235 ? -0.392 -15.130 11.109 1.00 52.81 235 LYS A O 1
ATOM 1771 N N . ALA A 1 236 ? -1.260 -13.264 12.007 1.00 59.44 236 ALA A N 1
ATOM 1772 C CA . ALA A 1 236 ? -2.174 -12.970 10.905 1.00 59.44 236 ALA A CA 1
ATOM 1773 C C . ALA A 1 236 ? -1.493 -12.200 9.761 1.00 59.44 236 ALA A C 1
ATOM 1775 O O . ALA A 1 236 ? -1.774 -12.481 8.595 1.00 59.44 236 ALA A O 1
ATOM 1776 N N . VAL A 1 237 ? -0.570 -11.286 10.082 1.00 59.34 237 VAL A N 1
ATOM 1777 C CA . VAL A 1 237 ? 0.100 -10.411 9.101 1.00 59.34 237 VAL A CA 1
ATOM 1778 C C . VAL A 1 237 ? 0.851 -11.196 8.009 1.00 59.34 237 VAL A C 1
ATOM 1780 O O . VAL A 1 237 ? 0.608 -10.918 6.835 1.00 59.34 237 VAL A O 1
ATOM 1783 N N . PRO A 1 238 ? 1.658 -12.240 8.306 1.00 57.22 238 PRO A N 1
ATOM 1784 C CA . PRO A 1 238 ? 2.332 -13.013 7.257 1.00 57.22 238 PRO A CA 1
ATOM 1785 C C . PRO A 1 238 ? 1.361 -13.670 6.265 1.00 57.22 238 PRO A C 1
ATOM 1787 O O . PRO A 1 238 ? 1.660 -13.776 5.079 1.00 57.22 238 PRO A O 1
ATOM 1790 N N . GLY A 1 239 ? 0.187 -14.100 6.741 1.00 58.88 239 GLY A N 1
ATOM 1791 C CA . GLY A 1 239 ? -0.838 -14.729 5.909 1.00 58.88 239 GLY A CA 1
ATOM 1792 C C . GLY A 1 239 ? -1.613 -13.750 5.024 1.00 58.88 239 GLY A C 1
ATOM 1793 O O . GLY A 1 239 ? -2.106 -14.171 3.978 1.00 58.88 239 GLY A O 1
ATOM 1794 N N . GLN A 1 240 ? -1.720 -12.479 5.428 1.00 62.41 240 GLN A N 1
ATOM 1795 C CA . GLN A 1 240 ? -2.312 -11.412 4.612 1.00 62.41 240 GLN A CA 1
ATOM 1796 C C . GLN A 1 240 ? -1.331 -10.981 3.519 1.00 62.41 240 GLN A C 1
ATOM 1798 O O . GLN A 1 240 ? -1.630 -11.171 2.343 1.00 62.41 240 GLN A O 1
ATOM 1803 N N . ILE A 1 241 ? -0.088 -10.649 3.890 1.00 64.44 241 ILE A N 1
ATOM 1804 C CA . ILE A 1 241 ? 0.959 -10.281 2.921 1.00 64.44 241 ILE A CA 1
ATOM 1805 C C . ILE A 1 241 ? 1.206 -11.411 1.909 1.00 64.44 241 ILE A C 1
ATOM 1807 O O . ILE A 1 241 ? 1.452 -11.157 0.731 1.00 64.44 241 ILE A O 1
ATOM 1811 N N . ALA A 1 242 ? 1.099 -12.685 2.316 1.00 62.34 242 ALA A N 1
ATOM 1812 C CA . ALA A 1 242 ? 1.207 -13.842 1.418 1.00 62.34 242 ALA A CA 1
ATOM 1813 C C . ALA A 1 242 ? 0.084 -13.944 0.363 1.00 62.34 242 ALA A C 1
ATOM 1815 O O . ALA A 1 242 ? 0.264 -14.624 -0.654 1.00 62.34 242 ALA A O 1
ATOM 1816 N N . LYS A 1 243 ? -1.039 -13.242 0.528 1.00 78.06 243 LYS A N 1
ATOM 1817 C CA . LYS A 1 243 ? -2.159 -13.232 -0.427 1.00 78.06 243 LYS A CA 1
ATOM 1818 C C . LYS A 1 243 ? -2.185 -11.992 -1.314 1.00 78.06 243 LYS A C 1
ATOM 1820 O O . LYS A 1 243 ? -2.595 -12.134 -2.464 1.00 78.06 243 LYS A O 1
ATOM 1825 N N . ASP A 1 244 ? -1.671 -10.861 -0.841 1.00 80.12 244 ASP A N 1
ATOM 1826 C CA . ASP A 1 244 ? -1.820 -9.556 -1.507 1.00 80.12 244 ASP A CA 1
ATOM 1827 C C . ASP A 1 244 ? -1.339 -9.553 -2.961 1.00 80.12 244 ASP A C 1
ATOM 1829 O O . ASP A 1 244 ? -2.084 -9.152 -3.845 1.00 80.12 244 ASP A O 1
ATOM 1833 N N . VAL A 1 245 ? -0.183 -10.155 -3.263 1.00 89.06 245 VAL A N 1
ATOM 1834 C CA . VAL A 1 245 ? 0.296 -10.291 -4.656 1.00 89.06 245 VAL A CA 1
ATOM 1835 C C . VAL A 1 245 ? -0.706 -11.040 -5.538 1.00 89.06 245 VAL A C 1
ATOM 1837 O O . VAL A 1 245 ? -0.959 -10.649 -6.672 1.00 89.06 245 VAL A O 1
ATOM 1840 N N . GLY A 1 246 ? -1.284 -12.136 -5.041 1.00 90.94 246 GLY A N 1
ATOM 1841 C CA . GLY A 1 246 ? -2.246 -12.923 -5.812 1.00 90.94 246 GLY A CA 1
ATOM 1842 C C . GLY A 1 246 ? -3.564 -12.178 -6.023 1.00 90.94 246 GLY A C 1
ATOM 1843 O O . GLY A 1 246 ? -4.123 -12.234 -7.119 1.00 90.94 246 GLY A O 1
ATOM 1844 N N . LEU A 1 247 ? -4.030 -11.468 -4.991 1.00 91.50 247 LEU A N 1
ATOM 1845 C CA . LEU A 1 247 ? -5.226 -10.627 -5.045 1.00 91.50 247 LEU A CA 1
ATOM 1846 C C . LEU A 1 247 ? -5.040 -9.472 -6.031 1.00 91.50 247 LEU A C 1
ATOM 1848 O O . LEU A 1 247 ? -5.846 -9.337 -6.949 1.00 91.50 247 LEU A O 1
ATOM 1852 N N . PHE A 1 248 ? -3.937 -8.730 -5.914 1.00 94.12 248 PHE A N 1
ATOM 1853 C CA . PHE A 1 248 ? -3.558 -7.650 -6.821 1.00 94.12 248 PHE A CA 1
ATOM 1854 C C . PHE A 1 248 ? -3.506 -8.124 -8.277 1.00 94.12 248 PHE A C 1
ATOM 1856 O O . PHE A 1 248 ? -4.221 -7.605 -9.132 1.00 94.12 248 PHE A O 1
ATOM 1863 N N . LEU A 1 249 ? -2.721 -9.165 -8.578 1.00 95.88 249 LEU A N 1
ATOM 1864 C CA . LEU A 1 249 ? -2.562 -9.647 -9.955 1.00 95.88 249 LEU A CA 1
ATOM 1865 C C . LEU A 1 249 ? -3.865 -10.204 -10.541 1.00 95.88 249 LEU A C 1
ATOM 1867 O O . LEU A 1 249 ? -4.113 -10.075 -11.745 1.00 95.88 249 LEU A O 1
ATOM 1871 N N . GLY A 1 250 ? -4.694 -10.835 -9.706 1.00 95.69 250 GLY A N 1
ATOM 1872 C CA . GLY A 1 250 ? -6.027 -11.290 -10.088 1.00 95.69 250 GLY A CA 1
ATOM 1873 C C . GLY A 1 250 ? -6.960 -10.124 -10.412 1.00 95.69 250 GLY A C 1
ATOM 1874 O O . GLY A 1 250 ? -7.625 -10.148 -11.449 1.00 95.69 250 GLY A O 1
ATOM 1875 N N . TRP A 1 251 ? -6.961 -9.095 -9.568 1.00 96.31 251 TRP A N 1
ATOM 1876 C CA . TRP A 1 251 ? -7.767 -7.891 -9.740 1.00 96.31 251 TRP A CA 1
ATOM 1877 C C . TRP A 1 251 ? -7.346 -7.077 -10.972 1.00 96.31 251 TRP A C 1
ATOM 1879 O O . TRP A 1 251 ? -8.191 -6.809 -11.821 1.00 96.31 251 TRP A O 1
ATOM 1889 N N . VAL A 1 252 ? -6.050 -6.807 -11.175 1.00 96.69 252 VAL A N 1
ATOM 1890 C CA . VAL A 1 252 ? -5.547 -6.102 -12.376 1.00 96.69 252 VAL A CA 1
ATOM 1891 C C . VAL A 1 252 ? -5.871 -6.874 -13.660 1.00 96.69 252 VAL A C 1
ATOM 1893 O O . VAL A 1 252 ? -6.155 -6.290 -14.708 1.00 96.69 252 VAL A O 1
ATOM 1896 N N . ALA A 1 253 ? -5.838 -8.212 -13.629 1.00 96.19 253 ALA A N 1
ATOM 1897 C CA . ALA A 1 253 ? -6.318 -9.010 -14.758 1.00 96.19 253 ALA A CA 1
ATOM 1898 C C . ALA A 1 253 ? -7.818 -8.778 -15.032 1.00 96.19 253 ALA A C 1
ATOM 1900 O O . ALA A 1 253 ? -8.198 -8.656 -16.195 1.00 96.19 253 ALA A O 1
ATOM 1901 N N . GLY A 1 254 ? -8.641 -8.663 -13.986 1.00 95.50 254 GLY A N 1
ATOM 1902 C CA . GLY A 1 254 ? -10.062 -8.320 -14.092 1.00 95.50 254 GLY A CA 1
ATOM 1903 C C . GLY A 1 254 ? -10.317 -6.902 -14.619 1.00 95.50 254 GLY A C 1
ATOM 1904 O O . GLY A 1 254 ? -11.151 -6.730 -15.506 1.00 95.50 254 GLY A O 1
ATOM 1905 N N . GLU A 1 255 ? -9.566 -5.895 -14.163 1.00 95.38 255 GLU A N 1
ATOM 1906 C CA . GLU A 1 255 ? -9.703 -4.510 -14.650 1.00 95.38 255 GLU A CA 1
ATOM 1907 C C . GLU A 1 255 ? -9.433 -4.396 -16.155 1.00 95.38 255 GLU A C 1
ATOM 1909 O O . GLU A 1 255 ? -10.177 -3.736 -16.884 1.00 95.38 255 GLU A O 1
ATOM 1914 N N . ARG A 1 256 ? -8.432 -5.123 -16.663 1.00 94.94 256 ARG A N 1
ATOM 1915 C CA . ARG A 1 256 ? -8.159 -5.210 -18.107 1.00 94.94 256 ARG A CA 1
ATOM 1916 C C . ARG A 1 256 ? -9.328 -5.789 -18.900 1.00 94.94 256 ARG A C 1
ATOM 1918 O O . ARG A 1 256 ? -9.582 -5.357 -20.023 1.00 94.94 256 ARG A O 1
ATOM 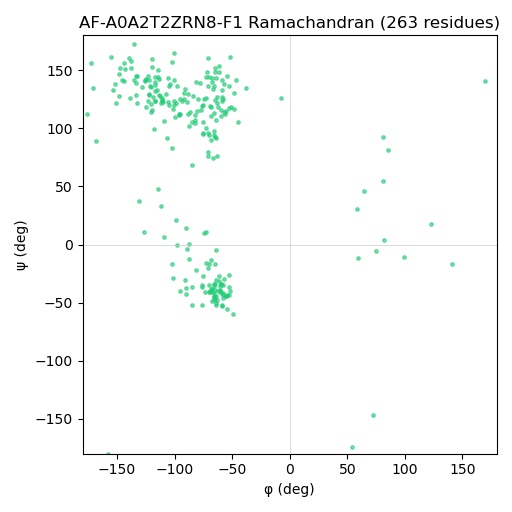1925 N N . GLU A 1 257 ? -10.006 -6.792 -18.351 1.00 93.06 257 GLU A N 1
ATOM 1926 C CA . GLU A 1 257 ? -11.176 -7.410 -18.982 1.00 93.06 257 GLU A CA 1
ATOM 1927 C C . GLU A 1 257 ? -12.366 -6.435 -18.993 1.00 93.06 257 GLU A C 1
ATOM 1929 O O . GLU A 1 257 ? -13.019 -6.283 -20.027 1.00 93.06 257 GLU A O 1
ATOM 1934 N N . ARG A 1 258 ? -12.585 -5.690 -17.900 1.00 90.69 258 ARG A N 1
ATOM 1935 C CA . ARG A 1 258 ? -13.634 -4.657 -17.803 1.00 90.69 258 ARG A CA 1
ATOM 1936 C C . ARG A 1 258 ? -13.408 -3.492 -18.771 1.00 90.69 258 ARG A C 1
ATOM 1938 O O . ARG A 1 258 ? -14.341 -3.088 -19.462 1.00 90.69 258 ARG A O 1
ATOM 1945 N N . GLY A 1 259 ? -12.176 -2.989 -18.875 1.00 80.69 259 GLY A N 1
ATOM 1946 C CA . GLY A 1 259 ? -11.838 -1.879 -19.777 1.00 80.69 259 GLY A CA 1
ATOM 1947 C C . GLY A 1 259 ? -12.024 -2.207 -21.266 1.00 80.69 259 GLY A C 1
ATOM 1948 O O . GLY A 1 259 ? -12.397 -1.336 -22.054 1.00 80.69 259 GLY A O 1
ATOM 1949 N N . LYS A 1 260 ? -11.836 -3.475 -21.658 1.00 73.81 260 LYS A N 1
ATOM 1950 C CA . LYS A 1 260 ? -12.110 -3.948 -23.028 1.00 73.81 260 LYS A CA 1
ATOM 1951 C C . LYS A 1 260 ? -13.604 -3.994 -23.354 1.00 73.81 260 LYS A C 1
ATOM 1953 O O . LYS A 1 260 ? -13.966 -3.724 -24.490 1.00 73.81 260 LYS A O 1
ATOM 1958 N N . GLY A 1 261 ? -14.456 -4.317 -22.379 1.00 59.38 261 GLY A N 1
ATOM 1959 C CA . GLY A 1 261 ? -15.913 -4.313 -22.561 1.00 59.38 261 GLY A CA 1
ATOM 1960 C C . GLY A 1 261 ? -16.485 -2.904 -22.741 1.00 59.38 261 GLY A C 1
ATOM 1961 O O . GLY A 1 261 ? -17.342 -2.697 -23.592 1.00 59.38 261 GLY A O 1
ATOM 1962 N N . ALA A 1 262 ? -15.948 -1.923 -22.010 1.00 58.53 262 ALA A N 1
ATOM 1963 C CA . ALA A 1 262 ? -16.391 -0.525 -22.067 1.00 58.53 262 ALA A CA 1
ATOM 1964 C C . ALA A 1 262 ? -15.988 0.223 -23.356 1.00 58.53 262 ALA A C 1
ATOM 1966 O O . ALA A 1 262 ? -16.517 1.291 -23.633 1.00 58.53 262 ALA A O 1
ATOM 1967 N N . THR A 1 263 ? -15.039 -0.308 -24.135 1.00 57.03 263 THR A N 1
ATOM 1968 C CA . THR A 1 263 ? -14.600 0.270 -25.423 1.00 57.03 263 THR A CA 1
ATOM 1969 C C . THR A 1 263 ? -15.266 -0.387 -26.636 1.00 57.03 263 THR A C 1
ATOM 1971 O O . THR A 1 263 ? -14.992 0.004 -27.770 1.00 57.03 263 THR A O 1
ATOM 1974 N N . SER A 1 264 ? -16.129 -1.381 -26.406 1.00 49.91 264 SER A N 1
ATOM 1975 C CA . SER A 1 264 ? -16.855 -2.128 -27.440 1.00 49.91 264 SER A CA 1
ATOM 1976 C C . SER A 1 264 ? -18.362 -1.829 -27.510 1.00 49.91 264 SER A C 1
ATOM 1978 O O . SER A 1 264 ? -19.059 -2.498 -28.272 1.00 49.91 264 SER A O 1
ATOM 1980 N N . GLU A 1 265 ? -18.850 -0.844 -26.748 1.00 39.84 265 GLU A N 1
ATOM 1981 C CA . GLU A 1 265 ? -20.211 -0.274 -26.834 1.00 39.84 265 GLU A CA 1
ATOM 1982 C C . GLU A 1 265 ? -20.183 1.117 -27.481 1.00 39.84 265 GLU A C 1
ATOM 1984 O O . GLU A 1 265 ? -21.128 1.419 -28.247 1.00 39.84 265 GLU A O 1
#

Organism: NCBI:txid2025994

pLDDT: mean 75.57, std 19.8, range [32.12, 97.88]

Nearest PDB structures (foldseek):
  5zyi-assembly1_A  TM=6.954E-01  e=3.048E-05  Homo sapiens
  2e3r-assembly1_A  TM=6.878E-01  e=3.224E-05  Homo sapiens
  2e3p-assembly2_B  TM=6.861E-01  e=6.339E-05  Homo sapiens
  2e3n-assembly1_A  TM=6.301E-01  e=4.783E-05  Homo sapiens
  5zyj-assembly1_A  TM=6.147E-01  e=4.783E-05  Homo sapiens

Mean predicted aligned error: 11.89 Å

Foldseek 3Di:
DDDDDPPPPPPPDDDFDKQKDKDKAFQDPAFPHHHPVLCCVDCFPVNQVNCCVLAPFFPDKDFLDKDFPQVCAWDFDDDPDPDDDGGWIKHRWIWTFMWIWGHDDPPAFIEIWTWTKIKIKTDFDPDPPDDDDDDDDDDPDFDDWRKIKMKIKTATDPCPLPPPDPPDPSSVSSVVVPDPCPDPRYDYWYKIKMKMKIKTFGPDDPPPGTGIMIMIMMMMTIGSDDPDPVVVVSVVVNVSVVCPSVSSSNVSNVVVVVVVVVVVD

Secondary structure (DSSP, 8-state):
------------PPPPPPEEEEEEEEBSSSTT-B-HHHHIIIIIISHHHHHHHHSBTEEEEEEEEEEE-TT---EEE--SSTT--SPEEEEEEEEEEEEEEEPPPTTSPPEEEEEEEEEEEE------S-S----------------EEEEEEEEE-TT-S--S---SHHHHHHHHTT-GGGSTTPEEEEEEEEEEEEEE----TTS--PPPEEEEEEEEEEE--TTS-HHHHHHHHHHHHHHHHHHHHHHHHHHHHHHHHHT--

Sequence (265 aa):
SSSSSSSSSGNGAKPDTWACRHSVHADAPRRGTASWAEFEHWVRDEHAASEEAFTPGVVGHRVLVEWDRQEVASVVVDGSGGGAAAGTRWRGLRILLVEMKHKLPPPLQPRVFSVVQVICSAVSGGGDGREARDKEREEEEDKEEEEEAFLVISIPMADWPPTANASADWAVAATSSGCLAADKDIVVGMYASVEKVTRRGRRRSGGGGGERMIDWTMATTSDACGVLPLWVQTKAVPGQIAKDVGLFLGWVAGERERGKGATSE

InterPro domains:
  IPR024500 Domain of unknown function DUF3074 [PF11274] (18-252)